Protein AF-A0A0F9RC75-F1 (afdb_monomer_lite)

Secondary structure (DSSP, 8-state):
--HHHHHHHHHHHHHHHHHHHHHHHHHS-HHHHHHHHH-HHHHHHHHHHHHHHHHHHHHHHHSS--SHHHHHHHHHHHHHHHHHH--HHHHHHHHHHHHHHHHHHHTTT-HHHHHHHHHHHHHHHHHHHHHHHHHHTT-THHHHHHHHHHHHHHHHHHHHHHGGGHHHHHHHSHHHHHHHHHHHHHHHHHHHHHHH-------S---GGG--HHHHHTSHHHHHHHHHHHHHHHHHHHHHHHTT-EE---HHHHHHHHHHHHHHT--SPPPPEE-----

Sequence (279 aa):
MKSSRRLFLFIVYIFSAVALFFILLILLSQTAWLQLITDWSFILTILLYLLTIEEFYQWVKNGKRSEMSDIVAILFFFFLIFFFSKDVLTSLMGAFSIYLWIGIFELRDYPILNKILIISLVTYNIIFIAGIFSTFLNNSRILDTTFAFSFWIILILGFILFGRKYLIVWRFLSPEYLMLFIYIIAWLAVVIINQVAPIFITSSPLGLDEFKIIDFFLNIYFILILVNWAIYFISGPILSKLLGIKKIENFDLLKIVNKVKKEIGIKGKVKIGFGKYPI

Foldseek 3Di:
DDLVVLVVVLVCVVVVVVVVVVVVVVPDDPVVVVVLVPDPLNVQLVVLVVVLSVQSVCCSVVVDGDPCNLVSQLSNQLSVQCVVLVDNLLSNLRSVLVSLVVVLVVCVVPLVVNLLSVLSNVLSVQLNVQSVVCSVVVHCPSNVVSVVCSVVSSVVSLCVSQNPCSVVVVLVVDLVVVLVVLLVVVVVVVVVCCVVDVQQPDPDDDDPPDDDPVNCCSHPVNVSVVSNVVCVVVSVVVNCVSQVFDADPDPVVVVVVVVVCVVVVPPDDDGDGDRPPPD

Radius of gyration: 25.43 Å; chains: 1; bounding box: 56×61×56 Å

Structure (mmCIF, N/CA/C/O backbone):
data_AF-A0A0F9RC75-F1
#
_entry.id   AF-A0A0F9RC75-F1
#
loop_
_atom_site.group_PDB
_atom_site.id
_atom_site.type_symbol
_atom_site.l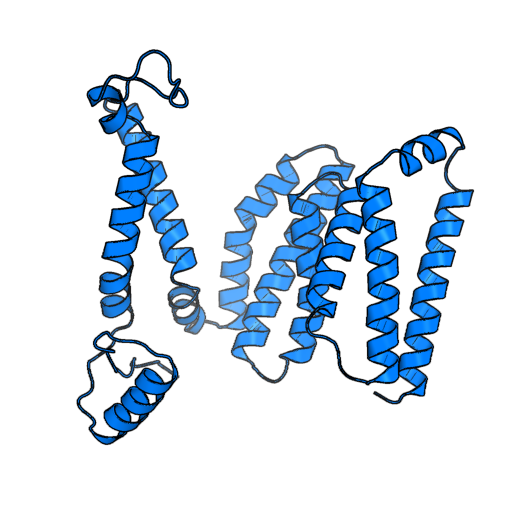abel_atom_id
_atom_site.label_alt_id
_atom_site.label_comp_id
_atom_site.label_asym_id
_atom_site.label_entity_id
_atom_site.label_seq_id
_atom_site.pdbx_PDB_ins_code
_atom_site.Cartn_x
_atom_site.Cartn_y
_atom_site.Cartn_z
_atom_site.occupancy
_atom_site.B_iso_or_equiv
_atom_site.auth_seq_id
_atom_site.auth_comp_id
_atom_site.auth_asym_id
_atom_site.auth_atom_id
_atom_site.pdbx_PDB_model_num
ATOM 1 N N . MET A 1 1 ? 1.046 -15.350 21.289 1.00 61.84 1 MET A N 1
ATOM 2 C CA . MET A 1 1 ? 1.689 -16.540 20.676 1.00 61.84 1 MET A CA 1
ATOM 3 C C . MET A 1 1 ? 2.864 -16.997 21.544 1.00 61.84 1 MET A C 1
ATOM 5 O O . MET A 1 1 ? 3.524 -16.132 22.105 1.00 61.84 1 MET A O 1
ATOM 9 N N . LYS A 1 2 ? 3.114 -18.310 21.708 1.00 73.12 2 LYS A N 1
ATOM 10 C CA . LYS A 1 2 ? 4.243 -18.815 22.526 1.00 73.12 2 LYS A CA 1
ATOM 11 C C . LYS A 1 2 ? 5.591 -18.349 21.949 1.00 73.12 2 LYS A C 1
ATOM 13 O O . LYS A 1 2 ? 5.742 -18.327 20.729 1.00 73.12 2 LYS A O 1
ATOM 18 N N . SER A 1 3 ? 6.557 -18.026 22.816 1.00 73.69 3 SER A N 1
ATOM 19 C CA . SER A 1 3 ? 7.882 -17.501 22.429 1.00 73.69 3 SER A CA 1
ATOM 20 C C . SER A 1 3 ? 8.608 -18.396 21.410 1.00 73.69 3 SER A C 1
ATOM 22 O O . SER A 1 3 ? 9.105 -17.905 20.400 1.00 73.69 3 SER A O 1
ATOM 24 N N . SER A 1 4 ? 8.539 -19.720 21.588 1.00 75.69 4 SER A N 1
ATOM 25 C CA . SER A 1 4 ? 9.137 -20.699 20.667 1.00 75.69 4 SER A CA 1
ATOM 26 C C . SER A 1 4 ? 8.581 -20.627 19.241 1.00 75.69 4 SER A C 1
ATOM 28 O O . SER A 1 4 ? 9.333 -20.761 18.281 1.00 75.69 4 SER A O 1
ATOM 30 N N . ARG A 1 5 ? 7.279 -20.353 19.077 1.00 81.00 5 ARG A N 1
ATOM 31 C CA . ARG A 1 5 ? 6.661 -20.191 17.751 1.00 81.00 5 ARG A CA 1
ATOM 32 C C . ARG A 1 5 ? 7.097 -18.893 17.071 1.00 81.00 5 ARG A C 1
ATOM 34 O O . ARG A 1 5 ? 7.273 -18.892 15.862 1.00 81.00 5 ARG A O 1
ATOM 41 N N . ARG A 1 6 ? 7.295 -17.805 17.828 1.00 80.12 6 ARG A N 1
ATOM 42 C CA . ARG A 1 6 ? 7.808 -16.535 17.274 1.00 80.12 6 ARG A CA 1
ATOM 43 C C . ARG A 1 6 ? 9.231 -16.700 16.756 1.00 80.12 6 ARG A C 1
ATOM 45 O O . ARG A 1 6 ? 9.527 -16.275 15.648 1.00 80.12 6 ARG A O 1
ATOM 52 N N . LEU A 1 7 ? 10.075 -17.365 17.542 1.00 79.88 7 LEU A N 1
ATOM 53 C CA . LEU A 1 7 ? 11.467 -17.622 17.186 1.00 79.88 7 LEU A CA 1
ATOM 54 C C . LEU A 1 7 ? 11.578 -18.557 15.972 1.00 79.88 7 LEU A C 1
ATOM 56 O O . LEU A 1 7 ? 12.373 -18.294 15.078 1.00 79.88 7 LEU A O 1
ATOM 60 N N . PHE A 1 8 ? 10.722 -19.581 15.881 1.00 85.38 8 PHE A N 1
ATOM 61 C CA . PHE A 1 8 ? 10.628 -20.423 14.685 1.00 85.38 8 PHE A CA 1
ATOM 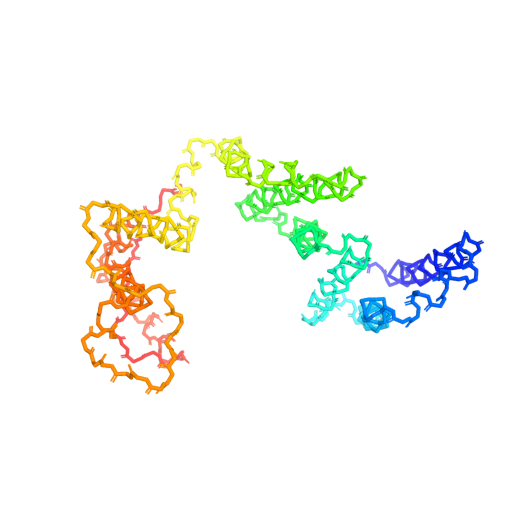62 C C . PHE A 1 8 ? 10.258 -19.618 13.430 1.00 85.38 8 PHE A C 1
ATOM 64 O O . PHE A 1 8 ? 10.942 -19.735 12.420 1.00 85.38 8 PHE A O 1
ATOM 71 N N . LEU A 1 9 ? 9.225 -18.766 13.491 1.00 83.75 9 LEU A N 1
ATOM 72 C CA . LEU A 1 9 ? 8.839 -17.930 12.346 1.00 83.75 9 LEU A CA 1
ATOM 73 C C . LEU A 1 9 ? 9.949 -16.964 11.922 1.00 83.75 9 LEU A C 1
ATOM 75 O O . LEU A 1 9 ? 10.142 -16.757 10.731 1.00 83.75 9 LEU A O 1
ATOM 79 N N . PHE A 1 10 ? 10.690 -16.404 12.878 1.00 84.19 10 PHE A N 1
ATOM 80 C CA . PHE A 1 10 ? 11.827 -15.531 12.591 1.00 84.19 10 PHE A CA 1
ATOM 81 C C . PHE A 1 10 ? 12.958 -16.265 11.863 1.00 84.19 10 PHE A C 1
ATOM 83 O O . PHE A 1 10 ? 13.462 -15.776 10.855 1.00 84.19 10 PHE A O 1
ATOM 90 N N . ILE A 1 11 ? 13.309 -17.466 12.331 1.00 84.81 11 ILE A N 1
ATOM 91 C CA . ILE A 1 11 ? 14.293 -18.327 11.666 1.00 84.81 11 ILE A CA 1
ATOM 92 C C . ILE A 1 11 ? 13.821 -18.653 10.245 1.00 84.81 11 ILE A C 1
ATOM 94 O O . ILE A 1 11 ? 14.563 -18.438 9.292 1.00 84.81 11 ILE A O 1
ATOM 98 N N . VAL A 1 12 ? 12.574 -19.105 10.084 1.00 89.50 12 VAL A N 1
ATOM 99 C CA . VAL A 1 12 ? 12.008 -19.422 8.764 1.00 89.50 12 VAL A CA 1
ATOM 100 C C . VAL A 1 12 ? 12.036 -18.204 7.840 1.00 89.50 12 VAL A C 1
ATOM 102 O O . VAL A 1 12 ? 12.430 -18.347 6.687 1.00 89.50 12 VAL A O 1
ATOM 105 N N . TYR A 1 13 ? 11.690 -17.011 8.330 1.00 86.62 13 TYR A N 1
ATOM 106 C CA . TYR A 1 13 ? 11.735 -15.776 7.545 1.00 86.62 13 TYR A CA 1
ATOM 107 C C . TYR A 1 13 ? 13.143 -15.501 6.999 1.00 86.62 13 TYR A C 1
ATOM 109 O O . TYR A 1 13 ? 13.308 -15.409 5.784 1.00 86.62 13 TYR A O 1
ATOM 117 N N . ILE A 1 14 ? 14.163 -15.489 7.864 1.00 86.75 14 ILE A N 1
ATOM 118 C CA . ILE A 1 14 ? 15.554 -15.238 7.453 1.00 86.75 14 ILE A CA 1
ATOM 119 C C . ILE A 1 14 ? 16.028 -16.293 6.452 1.00 86.75 14 ILE A C 1
ATOM 121 O O . ILE A 1 14 ? 16.531 -15.948 5.383 1.00 86.75 14 ILE A O 1
ATOM 125 N N . PHE A 1 15 ? 15.856 -17.578 6.773 1.00 86.25 15 PHE A N 1
ATOM 126 C CA . PHE A 1 15 ? 16.332 -18.655 5.907 1.00 86.25 15 PHE A CA 1
ATOM 127 C C . PHE A 1 15 ? 15.593 -18.685 4.567 1.00 86.25 15 PHE A C 1
ATOM 129 O O . PHE A 1 15 ? 16.227 -18.918 3.542 1.00 86.25 15 PHE A O 1
ATOM 136 N N . SER A 1 16 ? 14.287 -18.409 4.545 1.00 84.19 16 SER A N 1
ATOM 137 C CA . SER A 1 16 ? 13.506 -18.371 3.303 1.00 84.19 16 SER A CA 1
ATOM 138 C C . SER A 1 16 ? 13.930 -17.227 2.382 1.00 84.19 16 SER A C 1
ATOM 140 O O . SER A 1 16 ? 14.109 -17.446 1.187 1.00 84.19 16 SER A O 1
ATOM 142 N N . ALA A 1 17 ? 14.167 -16.032 2.925 1.00 83.62 17 ALA A N 1
ATOM 143 C CA . ALA A 1 17 ? 14.605 -14.882 2.145 1.00 83.62 17 ALA A CA 1
ATOM 144 C C . ALA A 1 17 ? 16.033 -15.065 1.609 1.00 83.62 17 ALA A C 1
ATOM 146 O O . ALA A 1 17 ? 16.290 -14.800 0.436 1.00 83.62 17 ALA A O 1
ATOM 147 N N . VAL A 1 18 ? 16.945 -15.599 2.430 1.00 83.69 18 VAL A N 1
ATOM 148 C CA . VAL A 1 18 ? 18.310 -15.934 1.997 1.00 83.69 18 VAL A CA 1
ATOM 149 C C . VAL A 1 18 ? 18.288 -17.029 0.927 1.00 83.69 18 VAL A C 1
ATOM 151 O O . VAL A 1 18 ? 18.963 -16.899 -0.091 1.00 83.69 18 VAL A O 1
ATOM 154 N N . ALA A 1 19 ? 17.477 -18.077 1.098 1.00 84.69 19 ALA A N 1
ATOM 155 C CA . ALA A 1 19 ? 17.331 -19.136 0.101 1.00 84.69 19 ALA A CA 1
ATOM 156 C C . ALA A 1 19 ? 16.779 -18.603 -1.231 1.00 84.69 19 ALA A C 1
ATOM 158 O O . ALA A 1 19 ? 17.323 -18.926 -2.283 1.00 84.69 19 ALA A O 1
ATOM 159 N N . LEU A 1 20 ? 15.751 -17.748 -1.201 1.00 82.62 20 LEU A N 1
ATOM 160 C CA . LEU A 1 20 ? 15.206 -17.103 -2.402 1.00 82.62 20 LEU A CA 1
ATOM 161 C C . LEU A 1 20 ? 16.248 -16.229 -3.110 1.00 82.62 20 LEU A C 1
ATOM 163 O O . LEU A 1 20 ? 16.338 -16.259 -4.337 1.00 82.62 20 LEU A O 1
ATOM 167 N N . PHE A 1 21 ? 17.070 -15.503 -2.350 1.00 82.06 21 PHE A N 1
ATOM 168 C CA . PHE A 1 21 ? 18.171 -14.718 -2.902 1.00 82.06 21 PHE A CA 1
ATOM 169 C C . PHE A 1 21 ? 19.231 -15.602 -3.577 1.00 82.06 21 PHE A C 1
ATOM 171 O O . PHE A 1 21 ? 19.674 -15.297 -4.682 1.00 82.06 21 PHE A O 1
ATOM 178 N N . PHE A 1 22 ? 19.593 -16.734 -2.964 1.00 80.38 22 PHE A N 1
ATOM 179 C CA . PHE A 1 22 ? 20.513 -17.705 -3.567 1.00 80.38 22 PHE A CA 1
ATOM 180 C C . PHE A 1 22 ? 19.941 -18.379 -4.818 1.00 80.38 22 PHE A C 1
ATOM 182 O O . PHE A 1 22 ? 20.672 -18.618 -5.776 1.00 80.38 22 PHE A O 1
ATOM 189 N N . ILE A 1 23 ? 18.638 -18.653 -4.848 1.00 83.88 23 ILE A N 1
ATOM 190 C CA . ILE A 1 23 ? 17.969 -19.175 -6.045 1.00 83.88 23 ILE A CA 1
ATOM 191 C C . ILE A 1 23 ? 18.054 -18.150 -7.183 1.00 83.88 23 ILE A C 1
ATOM 193 O O . ILE A 1 23 ? 18.419 -18.514 -8.299 1.00 83.88 23 ILE A O 1
ATOM 197 N N . LEU A 1 24 ? 17.798 -16.868 -6.897 1.00 78.19 24 LEU A N 1
ATOM 198 C CA . LEU A 1 24 ? 18.003 -15.773 -7.852 1.00 78.19 24 LEU A CA 1
ATOM 199 C C . LEU A 1 24 ? 19.461 -15.714 -8.342 1.00 78.19 24 LEU A C 1
ATOM 201 O O . LEU A 1 24 ? 19.672 -15.634 -9.551 1.00 78.19 24 LEU A O 1
ATOM 205 N N . LEU A 1 25 ? 20.444 -15.837 -7.434 1.00 75.81 25 LEU A N 1
ATOM 206 C CA . LEU A 1 25 ? 21.886 -15.957 -7.736 1.00 75.81 25 LEU A CA 1
ATOM 207 C C . LEU A 1 25 ? 22.217 -17.008 -8.781 1.00 75.81 25 LEU A C 1
ATOM 209 O O . LEU A 1 25 ? 22.986 -16.735 -9.700 1.00 75.81 25 LEU A O 1
ATOM 213 N N . ILE A 1 26 ? 21.614 -18.183 -8.660 1.00 80.38 26 ILE A N 1
ATOM 214 C CA . ILE A 1 26 ? 21.913 -19.314 -9.535 1.00 80.38 26 ILE A CA 1
ATOM 215 C C . ILE A 1 26 ? 21.206 -19.183 -10.894 1.00 80.38 26 ILE A C 1
ATOM 217 O O . ILE A 1 26 ? 21.759 -19.600 -11.909 1.00 80.38 26 ILE A O 1
ATOM 221 N N . LEU A 1 27 ? 19.996 -18.615 -10.932 1.00 81.06 27 LEU A N 1
ATOM 222 C CA . LEU A 1 27 ? 19.182 -18.534 -12.153 1.00 81.06 27 LEU A CA 1
ATOM 223 C C . LEU A 1 27 ? 19.592 -17.410 -13.117 1.00 81.06 27 LEU A C 1
ATOM 225 O O . LEU A 1 27 ? 19.290 -17.495 -14.307 1.00 81.06 27 LEU A O 1
ATOM 229 N N . LEU A 1 28 ? 20.234 -16.351 -12.624 1.00 81.25 28 LEU A N 1
ATOM 230 C CA . LEU A 1 28 ? 20.542 -15.154 -13.410 1.00 81.25 28 LEU A CA 1
ATOM 231 C C . LEU A 1 28 ? 21.957 -15.184 -14.007 1.00 81.25 28 LEU A C 1
ATOM 233 O O . LEU A 1 28 ? 22.920 -15.584 -13.355 1.00 81.25 28 LEU A O 1
ATOM 237 N N . SER A 1 29 ? 22.101 -14.692 -15.242 1.00 79.44 29 SER A N 1
ATOM 238 C CA . SER A 1 29 ? 23.402 -14.542 -15.907 1.00 79.44 29 SER A CA 1
ATOM 239 C C . SER A 1 29 ? 24.273 -13.467 -15.240 1.00 79.44 29 SER A C 1
ATOM 241 O O . SER A 1 29 ? 23.767 -12.507 -14.660 1.00 79.44 29 SER A O 1
ATOM 243 N N . GLN A 1 30 ? 25.602 -13.564 -15.380 1.00 75.31 30 GLN A N 1
ATOM 244 C CA . GLN A 1 30 ? 26.557 -12.581 -14.824 1.00 75.31 30 GLN A CA 1
ATOM 245 C C . GLN A 1 30 ? 26.293 -11.132 -15.276 1.00 75.31 30 GLN A C 1
ATOM 247 O O . GLN A 1 30 ? 26.538 -10.190 -14.527 1.00 75.31 30 GLN A O 1
ATOM 252 N N . THR A 1 31 ? 25.763 -10.934 -16.482 1.00 75.62 31 THR A N 1
ATOM 253 C CA . THR A 1 31 ? 25.391 -9.604 -16.985 1.00 75.62 31 THR A CA 1
ATOM 254 C C . THR A 1 31 ? 24.156 -9.038 -16.285 1.00 75.62 31 THR A C 1
ATOM 256 O O . THR A 1 31 ? 24.108 -7.839 -16.016 1.00 75.62 31 THR A O 1
ATOM 259 N N . ALA A 1 32 ? 23.193 -9.888 -15.920 1.00 78.56 32 ALA A N 1
ATOM 260 C CA . ALA A 1 32 ? 22.031 -9.486 -15.135 1.00 78.56 32 ALA A CA 1
ATOM 261 C C . ALA A 1 32 ? 22.417 -9.123 -13.688 1.00 78.56 32 ALA A C 1
ATOM 263 O O . ALA A 1 32 ? 21.844 -8.199 -13.120 1.00 78.56 32 ALA A O 1
ATOM 264 N N . TRP A 1 33 ? 23.444 -9.766 -13.115 1.00 76.50 33 TRP A N 1
ATOM 265 C CA . TRP A 1 33 ? 23.976 -9.428 -11.782 1.00 76.50 33 TRP A CA 1
ATOM 266 C C . TRP A 1 33 ? 24.454 -7.984 -11.671 1.00 76.50 33 TRP A C 1
ATOM 268 O O . TRP A 1 33 ? 24.110 -7.281 -10.720 1.00 76.50 33 TRP A O 1
ATOM 278 N N . LEU A 1 34 ? 25.225 -7.536 -12.660 1.00 78.06 34 LEU A N 1
ATOM 279 C CA . LEU A 1 34 ? 25.719 -6.162 -12.708 1.00 78.06 34 LEU A CA 1
ATOM 280 C C . LEU A 1 34 ? 24.562 -5.162 -12.790 1.00 78.06 34 LEU A C 1
ATOM 282 O O . LEU A 1 34 ? 24.574 -4.165 -12.074 1.00 78.06 34 LEU A O 1
ATOM 286 N N . GLN A 1 35 ? 23.537 -5.468 -13.590 1.00 81.19 35 GLN A N 1
ATOM 287 C CA . GLN A 1 35 ? 22.344 -4.628 -13.708 1.00 81.19 35 GLN A CA 1
ATOM 288 C C . GLN A 1 35 ? 21.563 -4.539 -12.390 1.00 81.19 35 GLN A C 1
ATOM 290 O O . GLN A 1 35 ? 21.134 -3.447 -12.017 1.00 81.19 35 GLN A O 1
ATOM 295 N N . LEU A 1 36 ? 21.438 -5.647 -11.650 1.00 81.62 36 LEU A N 1
ATOM 296 C CA . LEU A 1 36 ? 20.766 -5.672 -10.347 1.00 81.62 36 LEU A CA 1
ATOM 297 C C . LEU A 1 36 ? 21.463 -4.802 -9.305 1.00 81.62 36 LEU A C 1
ATOM 299 O O . LEU A 1 36 ? 20.810 -4.021 -8.621 1.00 81.62 36 LEU A O 1
ATOM 303 N N . ILE A 1 37 ? 22.788 -4.906 -9.193 1.00 81.31 37 ILE A N 1
ATOM 304 C CA . ILE A 1 37 ? 23.554 -4.135 -8.204 1.00 81.31 37 ILE A CA 1
ATOM 305 C C . ILE A 1 37 ? 23.509 -2.632 -8.514 1.00 81.31 37 ILE A C 1
ATOM 307 O O . ILE A 1 37 ? 23.538 -1.821 -7.594 1.00 81.31 37 ILE A O 1
ATOM 311 N N . THR A 1 38 ? 23.400 -2.246 -9.788 1.00 82.62 38 THR A N 1
ATOM 312 C CA . THR A 1 38 ? 23.247 -0.835 -10.180 1.00 82.62 38 THR A CA 1
ATOM 313 C C . THR A 1 38 ? 21.824 -0.294 -10.020 1.00 82.62 38 THR A C 1
ATOM 315 O O . THR A 1 38 ? 21.614 0.915 -10.111 1.00 82.62 38 THR A O 1
ATOM 318 N N . ASP A 1 39 ? 20.835 -1.158 -9.788 1.00 85.44 39 ASP A N 1
ATOM 319 C CA . ASP A 1 39 ? 19.441 -0.756 -9.655 1.00 85.44 39 ASP A CA 1
ATOM 320 C C . ASP A 1 39 ? 19.157 -0.198 -8.254 1.00 85.44 39 ASP A C 1
ATOM 322 O O . ASP A 1 39 ? 19.156 -0.906 -7.246 1.00 85.44 39 ASP A O 1
ATOM 326 N N . TRP A 1 40 ? 18.858 1.097 -8.184 1.00 87.00 40 TRP A N 1
ATOM 327 C CA . TRP A 1 40 ? 18.559 1.788 -6.930 1.00 87.00 40 TRP A CA 1
ATOM 328 C C . TRP A 1 40 ? 17.372 1.172 -6.166 1.00 87.00 40 TRP A C 1
ATOM 330 O O . TRP A 1 40 ? 17.378 1.149 -4.933 1.00 87.00 40 TRP A O 1
ATOM 340 N N . SER A 1 41 ? 16.371 0.633 -6.874 1.00 88.81 41 SER A N 1
ATOM 341 C CA . SER A 1 41 ? 15.200 0.003 -6.248 1.00 88.81 41 SER A CA 1
ATOM 342 C C . SER A 1 41 ? 15.556 -1.320 -5.566 1.00 88.81 41 SER A C 1
ATOM 344 O O . SER A 1 41 ? 15.014 -1.647 -4.508 1.00 88.81 41 SER A O 1
ATOM 346 N N . PHE A 1 42 ? 16.530 -2.045 -6.118 1.00 87.38 42 PHE A N 1
ATOM 347 C CA . PHE A 1 42 ? 17.070 -3.262 -5.525 1.00 87.38 42 PHE A CA 1
ATOM 348 C C . PHE A 1 42 ? 17.872 -2.958 -4.255 1.00 87.38 42 PHE A C 1
ATOM 350 O O . PHE A 1 42 ? 17.636 -3.572 -3.214 1.00 87.38 42 PHE A O 1
ATOM 357 N N . ILE A 1 43 ? 18.751 -1.948 -4.304 1.00 87.69 43 ILE A N 1
ATOM 358 C CA . ILE A 1 43 ? 19.541 -1.505 -3.143 1.00 87.69 43 ILE A CA 1
ATOM 359 C C . ILE A 1 43 ? 18.622 -1.092 -1.984 1.00 87.69 43 ILE A C 1
ATOM 361 O O . ILE A 1 43 ? 18.824 -1.522 -0.846 1.00 87.69 43 ILE A O 1
ATOM 365 N N . LEU A 1 44 ? 17.579 -0.301 -2.263 1.00 89.50 44 LEU A N 1
ATOM 366 C CA . LEU A 1 44 ? 16.600 0.101 -1.246 1.00 89.50 44 LEU A CA 1
ATOM 367 C C . LEU A 1 44 ? 15.833 -1.088 -0.666 1.00 89.50 44 LEU A C 1
ATOM 369 O O . LEU A 1 44 ? 15.595 -1.125 0.540 1.00 89.50 44 LEU A O 1
ATOM 373 N N . THR A 1 45 ? 15.485 -2.076 -1.493 1.00 90.19 45 THR A N 1
ATOM 374 C CA . THR A 1 45 ? 14.818 -3.299 -1.024 1.00 90.19 45 THR A CA 1
ATOM 375 C C . THR A 1 45 ? 15.701 -4.066 -0.037 1.00 90.19 45 THR A C 1
ATOM 377 O O . THR A 1 45 ? 15.205 -4.517 0.993 1.00 90.19 45 THR A O 1
ATOM 380 N N . ILE A 1 46 ? 17.011 -4.162 -0.294 1.00 88.44 46 ILE A N 1
ATOM 381 C CA . ILE A 1 46 ? 17.969 -4.802 0.624 1.00 88.44 46 ILE A CA 1
ATOM 382 C C . ILE A 1 46 ? 18.077 -4.026 1.941 1.00 88.44 46 ILE A C 1
ATOM 384 O O . ILE A 1 46 ? 18.037 -4.628 3.015 1.00 88.44 46 ILE A O 1
ATOM 388 N N . LEU A 1 47 ? 18.182 -2.696 1.880 1.00 90.88 47 LEU A N 1
ATOM 389 C CA . LEU A 1 47 ? 18.250 -1.857 3.078 1.00 90.88 47 LEU A CA 1
ATOM 390 C C . LEU A 1 47 ? 16.994 -2.031 3.943 1.00 90.88 47 LEU A C 1
ATOM 392 O O . LEU A 1 47 ? 17.092 -2.268 5.147 1.00 90.88 47 LEU A O 1
ATOM 396 N N . LEU A 1 48 ? 15.811 -1.973 3.329 1.00 91.62 48 LEU A N 1
ATOM 397 C CA . LEU A 1 48 ? 14.540 -2.166 4.026 1.00 91.62 48 LEU A CA 1
ATOM 398 C C . LEU A 1 48 ? 14.390 -3.589 4.560 1.00 91.62 48 LEU A C 1
ATOM 400 O O . LEU A 1 48 ? 13.875 -3.769 5.659 1.00 91.62 48 LEU A O 1
ATOM 404 N N . TYR A 1 49 ? 14.892 -4.594 3.843 1.00 89.88 49 TYR A N 1
ATOM 405 C CA . TYR A 1 49 ? 14.926 -5.966 4.336 1.00 89.88 49 TYR A CA 1
ATOM 406 C C . TYR A 1 49 ? 15.724 -6.077 5.647 1.00 89.88 49 TYR A C 1
ATOM 408 O O . TYR A 1 49 ? 15.236 -6.686 6.599 1.00 89.88 49 TYR A O 1
ATOM 416 N N . LEU A 1 50 ? 16.888 -5.428 5.763 1.00 89.62 50 LEU A N 1
ATOM 417 C CA . LEU A 1 50 ? 17.649 -5.402 7.022 1.00 89.62 50 LEU A CA 1
ATOM 418 C C . LEU A 1 50 ? 16.851 -4.764 8.169 1.00 89.62 50 LEU A C 1
ATOM 420 O O . LEU A 1 50 ? 16.824 -5.312 9.272 1.00 89.62 50 LEU A O 1
ATOM 424 N N . LEU A 1 51 ? 16.134 -3.670 7.899 1.00 90.50 51 LEU A N 1
ATOM 425 C CA . LEU A 1 51 ? 15.247 -3.045 8.886 1.00 90.50 51 LEU A CA 1
ATOM 426 C C . LEU A 1 51 ? 14.093 -3.976 9.289 1.00 90.50 51 LEU A C 1
ATOM 428 O O . LEU A 1 51 ? 13.747 -4.050 10.468 1.00 90.50 51 LEU A O 1
ATOM 432 N N . THR A 1 52 ? 13.531 -4.754 8.353 1.00 89.25 52 THR A N 1
ATOM 433 C CA . THR A 1 52 ? 12.504 -5.747 8.710 1.00 89.25 52 THR A CA 1
ATOM 434 C C . THR A 1 52 ? 13.044 -6.818 9.651 1.00 89.25 52 THR A C 1
ATOM 436 O O . THR A 1 52 ? 12.312 -7.235 10.543 1.00 89.25 52 THR A O 1
ATOM 439 N N . ILE A 1 53 ? 14.308 -7.242 9.507 1.00 88.38 53 ILE A N 1
ATOM 440 C CA . ILE A 1 53 ? 14.933 -8.217 10.416 1.00 88.38 53 ILE A CA 1
ATOM 441 C C . ILE A 1 53 ? 15.008 -7.651 11.835 1.00 88.38 53 ILE A C 1
ATOM 443 O O . ILE A 1 53 ? 14.673 -8.360 12.786 1.00 88.38 53 ILE A O 1
ATOM 447 N N . GLU A 1 54 ? 15.421 -6.391 11.986 1.00 89.06 54 GLU A N 1
ATOM 448 C CA . GLU A 1 54 ? 15.490 -5.731 13.291 1.00 89.06 54 GLU A CA 1
ATOM 449 C C . GLU A 1 54 ? 14.110 -5.660 13.957 1.00 89.06 54 GLU A C 1
ATOM 451 O O . GLU A 1 54 ? 13.948 -6.078 15.107 1.00 89.06 54 GLU A O 1
ATOM 456 N N . GLU A 1 55 ? 13.093 -5.218 13.217 1.00 87.56 55 GLU A N 1
ATOM 457 C CA . GLU A 1 55 ? 11.718 -5.133 13.716 1.00 87.56 55 GLU A CA 1
ATOM 458 C C . GLU A 1 55 ? 11.155 -6.511 14.095 1.00 87.56 55 GLU A C 1
ATOM 4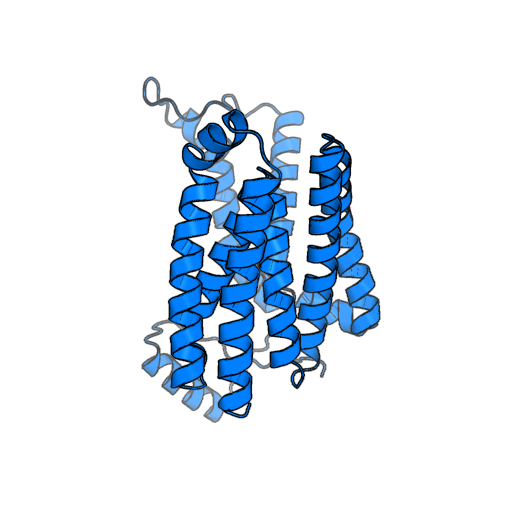60 O O . GLU A 1 55 ? 10.527 -6.683 15.147 1.00 87.56 55 GLU A O 1
ATOM 465 N N . PHE A 1 56 ? 11.438 -7.539 13.291 1.00 84.19 56 PHE A N 1
ATOM 466 C CA . PHE A 1 56 ? 11.030 -8.909 13.596 1.00 84.19 56 PHE A CA 1
ATOM 467 C C . PHE A 1 56 ? 11.746 -9.449 14.840 1.00 84.19 56 PHE A C 1
ATOM 469 O O . PHE A 1 56 ? 11.130 -10.127 15.665 1.00 84.19 56 PHE A O 1
ATOM 476 N N . TYR A 1 57 ? 13.027 -9.117 15.019 1.00 86.06 57 TYR A N 1
ATOM 477 C CA . TYR A 1 57 ? 13.788 -9.469 16.214 1.00 86.06 57 TYR A CA 1
ATOM 478 C C . TYR A 1 57 ? 13.208 -8.798 17.469 1.00 86.06 57 TYR A C 1
ATOM 480 O O . TYR A 1 57 ? 12.990 -9.469 18.487 1.00 86.06 57 TYR A O 1
ATOM 488 N N . GLN A 1 58 ? 12.870 -7.506 17.396 1.00 85.56 58 GLN A N 1
ATOM 489 C CA . GLN A 1 58 ? 12.193 -6.809 18.492 1.00 85.56 58 GLN A CA 1
ATOM 490 C C . GLN A 1 58 ? 10.842 -7.452 18.827 1.00 85.56 58 GLN A C 1
ATOM 492 O O . GLN A 1 58 ? 10.533 -7.662 20.006 1.00 85.56 58 GLN A O 1
ATOM 497 N N . TRP A 1 59 ? 10.065 -7.848 17.817 1.00 83.94 59 TRP A N 1
ATOM 498 C CA . TRP A 1 59 ? 8.797 -8.547 18.017 1.00 83.94 59 TRP A CA 1
ATOM 499 C C . TRP A 1 59 ? 8.970 -9.919 18.688 1.00 83.94 59 TRP A C 1
ATOM 501 O O . TRP A 1 59 ? 8.187 -10.283 19.573 1.00 83.94 59 TRP A O 1
ATOM 511 N N . VAL A 1 60 ? 10.014 -10.678 18.337 1.00 83.38 60 VAL A N 1
ATOM 512 C CA . VAL A 1 60 ? 10.328 -11.962 18.990 1.00 83.38 60 VAL A CA 1
ATOM 513 C C . VAL A 1 60 ? 10.642 -11.757 20.474 1.00 83.38 60 VAL A C 1
ATOM 515 O O . VAL A 1 60 ? 10.109 -12.498 21.313 1.00 83.38 60 VAL A O 1
ATOM 518 N N . LYS A 1 61 ? 11.461 -10.742 20.791 1.00 81.69 61 LYS A N 1
ATOM 519 C CA . LYS A 1 61 ? 11.931 -10.427 22.149 1.00 81.69 61 LYS A CA 1
ATOM 520 C C . LYS A 1 61 ? 10.820 -9.863 23.038 1.00 81.69 61 LYS A C 1
ATOM 522 O O . LYS A 1 61 ? 10.561 -10.400 24.113 1.00 81.69 61 LYS A O 1
ATOM 527 N N . ASN A 1 62 ? 10.134 -8.819 22.578 1.00 82.56 62 ASN A N 1
ATOM 528 C CA . ASN A 1 62 ? 9.174 -8.053 23.381 1.00 82.56 62 ASN A CA 1
ATOM 529 C C . ASN A 1 62 ? 7.741 -8.587 23.260 1.00 82.56 62 ASN A C 1
ATOM 531 O O . ASN A 1 62 ? 6.885 -8.316 24.101 1.00 82.56 62 ASN A O 1
ATOM 535 N N . GLY A 1 63 ? 7.454 -9.352 22.205 1.00 74.19 63 GLY A N 1
ATOM 536 C CA . GLY A 1 63 ? 6.141 -9.932 21.958 1.00 74.19 63 GLY A CA 1
ATOM 537 C C . GLY A 1 63 ? 5.055 -8.963 21.516 1.00 74.19 63 GLY A C 1
ATOM 538 O O . GLY A 1 63 ? 3.919 -9.400 21.335 1.00 74.19 63 GLY A O 1
ATOM 539 N N . LYS A 1 64 ? 5.402 -7.688 21.347 1.00 76.69 64 LYS A N 1
ATOM 540 C CA . LYS A 1 64 ? 4.557 -6.618 20.824 1.00 76.69 64 LYS A CA 1
ATOM 541 C C . LYS A 1 64 ? 5.207 -6.063 19.563 1.00 76.69 64 LYS A C 1
ATOM 543 O O . LYS A 1 64 ? 6.433 -6.060 19.464 1.00 76.69 64 LYS A O 1
ATOM 548 N N . ARG A 1 65 ? 4.382 -5.650 18.603 1.00 73.00 65 ARG A N 1
ATOM 549 C CA . ARG A 1 65 ? 4.841 -4.963 17.395 1.00 73.00 65 ARG A CA 1
ATOM 550 C C . ARG A 1 65 ? 5.206 -3.520 17.761 1.00 73.00 65 ARG A C 1
ATOM 552 O O . ARG A 1 65 ? 4.537 -2.936 18.612 1.00 73.00 65 ARG A O 1
ATOM 559 N N . SER A 1 66 ? 6.274 -2.983 17.176 1.00 78.69 66 SER A N 1
ATOM 560 C CA . SER A 1 66 ? 6.587 -1.557 17.300 1.00 78.69 66 SER A CA 1
ATOM 561 C C . SER A 1 66 ? 5.633 -0.736 16.423 1.00 78.69 66 SER A C 1
ATOM 563 O O . SER A 1 66 ? 5.060 -1.256 15.464 1.00 78.69 66 SER A O 1
ATOM 565 N N . GLU A 1 67 ? 5.471 0.552 16.715 1.00 76.31 67 GLU A N 1
ATOM 566 C CA . GLU A 1 67 ? 4.694 1.452 15.849 1.00 76.31 67 GLU A CA 1
ATOM 567 C C . GLU A 1 67 ? 5.359 1.633 14.470 1.00 76.31 67 GLU A C 1
ATOM 569 O O . GLU A 1 67 ? 4.674 1.799 13.464 1.00 76.31 67 GLU A O 1
ATOM 574 N N . MET A 1 68 ? 6.691 1.524 14.399 1.00 82.50 68 MET A N 1
ATOM 575 C CA . MET A 1 68 ? 7.458 1.674 13.155 1.00 82.50 68 MET A CA 1
ATOM 576 C C . MET A 1 68 ? 7.439 0.428 12.270 1.00 82.50 68 MET A C 1
ATOM 578 O O . MET A 1 68 ? 7.595 0.540 11.055 1.00 82.50 68 MET A O 1
ATOM 582 N N . SER A 1 69 ? 7.184 -0.746 12.847 1.00 83.81 69 SER A N 1
ATOM 583 C CA . SER A 1 69 ? 7.147 -2.020 12.128 1.00 83.81 69 SER A CA 1
ATOM 584 C C . SER A 1 69 ? 6.161 -2.012 10.956 1.00 83.81 69 SER A C 1
ATOM 586 O O . SER A 1 69 ? 6.446 -2.623 9.928 1.00 83.81 69 SER A O 1
ATOM 588 N N . ASP A 1 70 ? 5.049 -1.279 11.064 1.00 81.50 70 ASP A N 1
ATOM 589 C CA . ASP A 1 70 ? 4.081 -1.135 9.971 1.00 81.50 70 ASP A CA 1
ATOM 590 C C . ASP A 1 70 ? 4.623 -0.354 8.793 1.00 81.50 70 ASP A C 1
ATOM 592 O O . ASP A 1 70 ? 4.493 -0.777 7.646 1.00 81.50 70 ASP A O 1
ATOM 596 N N . ILE A 1 71 ? 5.250 0.780 9.083 1.00 85.75 71 ILE A N 1
ATOM 597 C CA . ILE A 1 71 ? 5.823 1.652 8.067 1.00 85.75 71 ILE A CA 1
ATOM 598 C C . ILE A 1 71 ? 6.961 0.915 7.365 1.00 85.75 71 ILE A C 1
ATOM 600 O O . ILE A 1 71 ? 7.012 0.892 6.137 1.00 85.75 71 ILE A O 1
ATOM 604 N N . VAL A 1 72 ? 7.826 0.249 8.135 1.00 89.56 72 VAL A N 1
ATOM 605 C CA . VAL A 1 72 ? 8.937 -0.550 7.605 1.00 89.56 72 VAL A CA 1
ATOM 606 C C . VAL A 1 72 ? 8.418 -1.693 6.730 1.00 89.56 72 VAL A C 1
ATOM 608 O O . VAL A 1 72 ? 8.931 -1.885 5.630 1.00 89.56 72 VAL A O 1
ATOM 611 N N . ALA A 1 73 ? 7.373 -2.413 7.154 1.00 86.88 73 ALA A N 1
ATOM 612 C CA . ALA A 1 73 ? 6.783 -3.493 6.363 1.00 86.88 73 ALA A CA 1
ATOM 613 C C . ALA A 1 73 ? 6.138 -2.984 5.064 1.00 86.88 73 ALA A C 1
ATOM 615 O O . ALA A 1 73 ? 6.383 -3.553 4.000 1.00 86.88 73 ALA A O 1
ATOM 616 N N . ILE A 1 74 ? 5.349 -1.904 5.123 1.00 87.88 74 ILE A N 1
ATOM 617 C CA . ILE A 1 74 ? 4.710 -1.312 3.938 1.00 87.88 74 ILE A CA 1
ATOM 618 C C . ILE A 1 74 ? 5.772 -0.828 2.947 1.00 87.88 74 ILE A C 1
ATOM 620 O O . ILE A 1 74 ? 5.686 -1.149 1.762 1.00 87.88 74 ILE A O 1
ATOM 624 N N . LEU A 1 75 ? 6.793 -0.105 3.418 1.00 88.62 75 LEU A N 1
ATOM 625 C CA . LEU A 1 75 ? 7.893 0.362 2.572 1.00 88.62 75 LEU A CA 1
ATOM 626 C C . LEU A 1 75 ? 8.665 -0.808 1.962 1.00 88.62 75 LEU A C 1
ATOM 628 O O . LEU A 1 75 ? 8.958 -0.786 0.769 1.00 88.62 75 LEU A O 1
ATOM 632 N N . PHE A 1 76 ? 8.959 -1.847 2.746 1.00 92.25 76 PHE A N 1
ATOM 633 C CA . PHE A 1 76 ? 9.633 -3.040 2.246 1.00 92.25 76 PHE A CA 1
ATOM 634 C C . PHE A 1 76 ? 8.843 -3.708 1.114 1.00 92.25 76 PHE A C 1
ATOM 636 O O . PHE A 1 76 ? 9.392 -3.916 0.033 1.00 92.25 76 PHE A O 1
ATOM 643 N N . PHE A 1 77 ? 7.550 -3.989 1.317 1.00 91.00 77 PHE A N 1
ATOM 644 C CA . PHE A 1 77 ? 6.721 -4.598 0.274 1.00 91.00 77 PHE A CA 1
ATOM 645 C C . PHE A 1 77 ? 6.549 -3.686 -0.943 1.00 91.00 77 PHE A C 1
ATOM 647 O O . PHE A 1 77 ? 6.552 -4.179 -2.069 1.00 91.00 77 PHE A O 1
ATOM 654 N N . PHE A 1 78 ? 6.460 -2.370 -0.740 1.00 90.38 78 PHE A N 1
ATOM 655 C CA . PHE A 1 78 ? 6.412 -1.402 -1.831 1.00 90.38 78 PHE A CA 1
ATOM 656 C C . PHE A 1 78 ? 7.660 -1.501 -2.711 1.00 90.38 78 PHE A C 1
ATOM 658 O O . PHE A 1 78 ? 7.537 -1.713 -3.915 1.00 90.38 78 PHE A O 1
ATOM 665 N N . PHE A 1 79 ? 8.859 -1.400 -2.131 1.00 90.81 79 PHE A N 1
ATOM 666 C CA . PHE A 1 79 ? 10.099 -1.443 -2.909 1.00 90.81 79 PHE A CA 1
ATOM 667 C C . PHE A 1 79 ? 10.368 -2.821 -3.511 1.00 90.81 79 PHE A C 1
ATOM 669 O O . PHE A 1 79 ? 10.805 -2.892 -4.658 1.00 90.81 79 PHE A O 1
ATOM 676 N N . LEU A 1 80 ? 10.008 -3.901 -2.811 1.00 90.12 80 LEU A N 1
ATOM 677 C CA . LEU A 1 80 ? 10.107 -5.260 -3.338 1.00 90.12 80 LEU A CA 1
ATOM 678 C C . LEU A 1 80 ? 9.255 -5.435 -4.600 1.00 90.12 80 LEU A C 1
ATOM 680 O O . LEU A 1 80 ? 9.744 -5.927 -5.613 1.00 90.12 80 LEU A O 1
ATOM 684 N N . ILE A 1 81 ? 7.992 -5.005 -4.572 1.00 88.94 81 ILE A N 1
ATOM 685 C CA . ILE A 1 81 ? 7.098 -5.120 -5.731 1.00 88.94 81 ILE A CA 1
ATOM 686 C C . ILE A 1 81 ? 7.507 -4.135 -6.830 1.00 88.94 81 ILE A C 1
ATOM 688 O O . ILE A 1 81 ? 7.474 -4.483 -8.012 1.00 88.94 81 ILE A O 1
ATOM 692 N N . PHE A 1 82 ? 7.910 -2.918 -6.464 1.00 87.25 82 PHE A N 1
ATOM 693 C CA . PHE A 1 82 ? 8.377 -1.908 -7.410 1.00 87.25 82 PHE A CA 1
ATOM 694 C C . PHE A 1 82 ? 9.629 -2.372 -8.157 1.00 87.25 82 PHE A C 1
ATOM 696 O O . PHE A 1 82 ? 9.741 -2.157 -9.359 1.00 87.25 82 PHE A O 1
ATOM 703 N N . PHE A 1 83 ? 10.544 -3.063 -7.478 1.00 87.94 83 PHE A N 1
ATOM 704 C CA . PHE A 1 83 ? 11.739 -3.617 -8.097 1.00 87.94 83 PHE A CA 1
ATOM 705 C C . PHE A 1 83 ? 11.398 -4.572 -9.257 1.00 87.94 83 PHE A C 1
ATOM 707 O O . PHE A 1 83 ? 12.008 -4.451 -10.319 1.00 87.94 83 PHE A O 1
ATOM 714 N N . PHE A 1 84 ? 10.387 -5.437 -9.103 1.00 83.62 84 PHE A N 1
ATOM 715 C CA . PHE A 1 84 ? 9.950 -6.357 -10.163 1.00 83.62 84 PHE A CA 1
ATOM 716 C C . PHE A 1 84 ? 9.047 -5.711 -11.220 1.00 83.62 84 PHE A C 1
ATOM 718 O O . PHE A 1 84 ? 9.187 -6.001 -12.404 1.00 83.62 84 PHE A O 1
ATOM 725 N N . SER A 1 85 ? 8.097 -4.872 -10.805 1.00 82.50 85 SER A N 1
ATOM 726 C CA . SER A 1 85 ? 7.062 -4.331 -11.702 1.00 82.50 85 SER A CA 1
ATOM 727 C C . SER A 1 85 ? 7.471 -3.045 -12.419 1.00 82.50 85 SER A C 1
ATOM 729 O O . SER A 1 85 ? 6.931 -2.749 -13.482 1.00 82.50 85 SER A O 1
ATOM 731 N N . LYS A 1 86 ? 8.389 -2.269 -11.826 1.00 82.88 86 LYS A N 1
ATOM 732 C CA . LYS A 1 86 ? 8.749 -0.893 -12.217 1.00 82.88 86 LYS A CA 1
ATOM 733 C C . LYS A 1 86 ? 7.564 0.073 -12.309 1.00 82.88 86 LYS A C 1
ATOM 735 O O . LYS A 1 86 ? 7.702 1.162 -12.858 1.00 82.88 86 LYS A O 1
ATOM 740 N N . ASP A 1 87 ? 6.427 -0.294 -11.722 1.00 79.94 87 ASP A N 1
ATOM 741 C CA . ASP A 1 87 ? 5.209 0.503 -11.698 1.00 79.94 87 ASP A CA 1
ATOM 742 C C . ASP A 1 87 ? 4.850 0.878 -10.258 1.00 79.94 87 ASP A C 1
ATOM 744 O O . ASP A 1 87 ? 4.669 0.025 -9.386 1.00 79.94 87 ASP A O 1
ATOM 748 N N . VAL A 1 88 ? 4.737 2.185 -10.026 1.00 79.81 88 VAL A N 1
ATOM 749 C CA . VAL A 1 88 ? 4.425 2.777 -8.722 1.00 79.81 88 VAL A CA 1
ATOM 750 C C . VAL A 1 88 ? 3.005 2.427 -8.274 1.00 79.81 88 VAL A C 1
ATOM 752 O O . VAL A 1 88 ? 2.769 2.229 -7.081 1.00 79.81 88 VAL A O 1
ATOM 755 N N . LEU A 1 89 ? 2.041 2.352 -9.198 1.00 76.69 89 LEU A N 1
ATOM 756 C CA . LEU A 1 89 ? 0.653 2.074 -8.827 1.00 76.69 89 LEU A CA 1
ATOM 757 C C . LEU A 1 89 ? 0.506 0.622 -8.371 1.00 76.69 89 LEU A C 1
ATOM 759 O O . LEU A 1 89 ? -0.047 0.355 -7.302 1.00 76.69 89 LEU A O 1
ATOM 763 N N . THR A 1 90 ? 1.050 -0.309 -9.155 1.00 81.69 90 THR A N 1
ATOM 764 C CA . THR A 1 90 ? 1.050 -1.737 -8.823 1.00 81.69 90 THR A CA 1
ATOM 765 C C . THR A 1 90 ? 1.783 -2.006 -7.506 1.00 81.69 90 THR A C 1
ATOM 767 O O . THR A 1 90 ? 1.280 -2.765 -6.673 1.00 81.69 90 THR A O 1
ATOM 770 N N . SER A 1 91 ? 2.922 -1.348 -7.257 1.00 83.38 91 SER A N 1
ATOM 771 C CA . SER A 1 91 ? 3.659 -1.509 -5.999 1.00 83.38 91 SER A CA 1
ATOM 772 C C . SER A 1 91 ? 2.911 -0.972 -4.783 1.00 83.38 91 SER A C 1
ATOM 774 O O . SER A 1 91 ? 2.887 -1.630 -3.740 1.00 83.38 91 SER A O 1
ATOM 776 N N . LEU A 1 92 ? 2.240 0.174 -4.914 1.00 79.44 92 LEU A N 1
ATOM 777 C CA . LEU A 1 92 ? 1.428 0.751 -3.847 1.00 79.44 92 LEU A CA 1
ATOM 778 C C . LEU A 1 92 ? 0.228 -0.144 -3.511 1.00 79.44 92 LEU A C 1
ATOM 780 O O . LEU A 1 92 ? 0.016 -0.480 -2.345 1.00 79.44 92 LEU A O 1
ATOM 784 N N . MET A 1 93 ? -0.517 -0.592 -4.525 1.00 82.81 93 MET A N 1
ATOM 785 C CA . MET A 1 93 ? -1.687 -1.458 -4.329 1.00 82.81 93 MET A CA 1
ATOM 786 C C . MET A 1 93 ? -1.305 -2.814 -3.728 1.00 82.81 93 MET A C 1
ATOM 788 O O . MET A 1 93 ? -1.992 -3.309 -2.832 1.00 82.81 93 MET A O 1
ATOM 792 N N . GLY A 1 94 ? -0.183 -3.393 -4.158 1.00 85.88 94 GLY A N 1
ATOM 793 C CA . GLY A 1 94 ? 0.334 -4.639 -3.601 1.00 85.88 94 GLY A CA 1
ATOM 794 C C . GLY A 1 94 ? 0.786 -4.507 -2.144 1.00 85.88 94 GLY A C 1
ATOM 795 O O . GLY A 1 94 ? 0.395 -5.323 -1.308 1.00 85.88 94 GLY A O 1
ATOM 796 N N . ALA A 1 95 ? 1.535 -3.452 -1.807 1.00 86.75 95 ALA A N 1
ATOM 797 C CA . ALA A 1 95 ? 1.997 -3.210 -0.439 1.00 86.75 95 ALA A CA 1
ATOM 798 C C . ALA A 1 95 ? 0.827 -3.032 0.542 1.00 86.75 95 ALA A C 1
ATOM 800 O O . ALA A 1 95 ? 0.790 -3.675 1.595 1.00 86.75 95 ALA A O 1
ATOM 801 N N . PHE A 1 96 ? -0.174 -2.226 0.171 1.00 80.06 96 PHE A N 1
ATOM 802 C CA . PHE A 1 96 ? -1.376 -2.061 0.987 1.00 80.06 96 PHE A CA 1
ATOM 803 C C . PHE A 1 96 ? -2.225 -3.331 1.048 1.00 80.06 96 PHE A C 1
ATOM 805 O O . PHE A 1 96 ? -2.776 -3.626 2.104 1.00 80.06 96 PHE A O 1
ATOM 812 N N . SER A 1 97 ? -2.318 -4.113 -0.031 1.00 86.50 97 SER A N 1
ATOM 813 C CA . SER A 1 97 ? -3.025 -5.398 -0.014 1.00 86.50 97 SER A CA 1
ATOM 814 C C . SER A 1 97 ? -2.436 -6.358 1.026 1.00 86.50 97 SER A C 1
ATOM 816 O O . SER A 1 97 ? -3.164 -6.886 1.870 1.00 86.50 97 SER A O 1
ATOM 818 N N . ILE A 1 98 ? -1.109 -6.537 1.022 1.00 86.94 98 ILE A N 1
ATOM 819 C CA . ILE A 1 98 ? -0.409 -7.408 1.979 1.00 86.94 98 ILE A CA 1
ATOM 820 C C . ILE A 1 98 ? -0.618 -6.910 3.415 1.00 86.94 98 ILE A C 1
ATOM 822 O O . ILE A 1 98 ? -0.886 -7.703 4.317 1.00 86.94 98 ILE A O 1
ATOM 826 N N . TYR A 1 99 ? -0.563 -5.595 3.629 1.00 83.94 99 TYR A N 1
ATOM 827 C CA . TYR A 1 99 ? -0.822 -4.996 4.936 1.00 83.94 99 TYR A CA 1
ATOM 828 C C . TYR A 1 99 ? -2.266 -5.222 5.424 1.00 83.94 99 TYR A C 1
ATOM 830 O O . TYR A 1 99 ? -2.494 -5.598 6.577 1.00 83.94 99 TYR A O 1
ATOM 838 N N . LEU A 1 100 ? -3.258 -5.053 4.543 1.00 82.50 100 LEU A N 1
ATOM 839 C CA . LEU A 1 100 ? -4.678 -5.206 4.877 1.00 82.50 100 LEU A CA 1
ATOM 840 C C . LEU A 1 100 ? -5.046 -6.633 5.298 1.00 82.50 100 LEU A C 1
ATOM 842 O O . LEU A 1 100 ? -5.938 -6.799 6.132 1.00 82.50 100 LEU A O 1
ATOM 846 N N . TRP A 1 101 ? -4.345 -7.654 4.796 1.00 85.50 101 TRP A N 1
ATOM 847 C CA . TRP A 1 101 ? -4.508 -9.032 5.273 1.00 85.50 101 TRP A CA 1
ATOM 848 C C . TRP A 1 101 ? -4.271 -9.154 6.784 1.00 85.50 101 TRP A C 1
ATOM 850 O O . TRP A 1 101 ? -5.029 -9.838 7.475 1.00 85.50 101 TRP A O 1
ATOM 860 N N . ILE A 1 102 ? -3.257 -8.459 7.308 1.00 81.88 102 ILE A N 1
ATOM 861 C CA . ILE A 1 102 ? -2.962 -8.423 8.746 1.00 81.88 102 ILE A CA 1
ATOM 862 C C . ILE A 1 102 ? -4.050 -7.626 9.481 1.00 81.88 102 ILE A C 1
ATOM 864 O O . ILE A 1 102 ? -4.574 -8.090 10.495 1.00 81.88 102 ILE A O 1
ATOM 868 N N . GLY A 1 103 ? -4.448 -6.472 8.934 1.00 74.69 103 GLY A N 1
ATOM 869 C CA . GLY A 1 103 ? -5.473 -5.607 9.528 1.00 74.69 103 GLY A CA 1
ATOM 870 C C . GLY A 1 103 ? -6.844 -6.277 9.686 1.00 74.69 103 GLY A C 1
ATOM 871 O O . GLY A 1 103 ? -7.513 -6.081 10.699 1.00 74.69 103 GLY A O 1
ATOM 872 N N . ILE A 1 104 ? -7.253 -7.124 8.736 1.00 82.56 104 ILE A N 1
ATOM 873 C CA . ILE A 1 104 ? -8.508 -7.897 8.823 1.00 82.56 104 ILE A CA 1
ATOM 874 C C . ILE A 1 104 ? -8.480 -8.890 9.986 1.00 82.56 104 ILE A C 1
ATOM 876 O O . ILE A 1 104 ? -9.496 -9.085 10.658 1.00 82.56 104 ILE A O 1
ATOM 880 N N . PHE A 1 105 ? -7.330 -9.521 10.236 1.00 82.25 105 PHE A N 1
ATOM 881 C CA . PHE A 1 105 ? -7.190 -10.459 11.346 1.00 82.25 105 PHE A CA 1
ATOM 882 C C . PHE A 1 105 ? -7.260 -9.745 12.701 1.00 82.25 105 PHE A C 1
ATOM 884 O O . PHE A 1 105 ? -7.918 -10.234 13.617 1.00 82.25 105 PHE A O 1
ATOM 891 N N . GLU A 1 106 ? -6.621 -8.580 12.816 1.00 75.25 106 GLU A N 1
ATOM 892 C CA . GLU A 1 106 ? -6.582 -7.788 14.049 1.00 75.25 106 GLU A CA 1
ATOM 893 C C . GLU A 1 106 ? -7.936 -7.148 14.383 1.00 75.25 106 GLU A C 1
ATOM 895 O O . GLU A 1 106 ? -8.362 -7.145 15.536 1.00 75.25 106 GLU A O 1
ATOM 900 N N . LEU A 1 107 ? -8.663 -6.666 13.372 1.00 74.00 107 LEU A N 1
ATOM 901 C CA . LEU A 1 107 ? -9.947 -5.984 13.549 1.00 74.00 107 LEU A CA 1
ATOM 902 C C . LEU A 1 107 ? -11.151 -6.922 13.419 1.00 74.00 107 LEU A C 1
ATOM 904 O O . LEU A 1 107 ? -12.274 -6.462 13.192 1.00 74.00 107 LEU A O 1
ATOM 908 N N . ARG A 1 108 ? -10.946 -8.233 13.602 1.00 76.50 108 ARG A N 1
ATOM 909 C CA . ARG A 1 108 ? -11.998 -9.247 13.455 1.00 76.50 108 ARG A CA 1
ATOM 910 C C . ARG A 1 108 ? -13.220 -8.971 14.330 1.00 76.50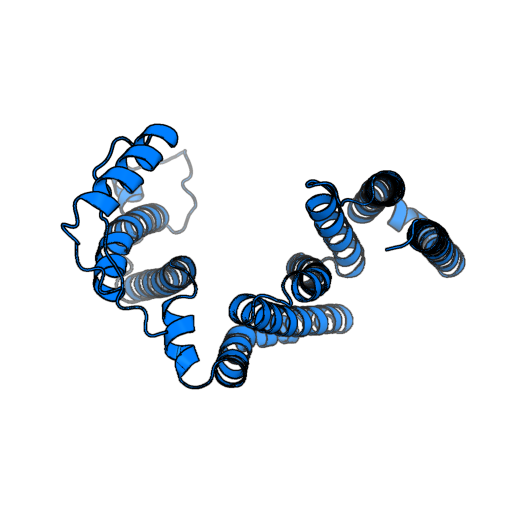 108 ARG A C 1
ATOM 912 O O . ARG A 1 108 ? -14.345 -9.190 13.879 1.00 76.50 108 ARG A O 1
ATOM 919 N N . ASP A 1 109 ? -12.984 -8.461 15.533 1.00 72.88 109 ASP A N 1
ATOM 920 C CA . ASP A 1 109 ? -14.008 -8.201 16.547 1.00 72.88 109 ASP A CA 1
ATOM 921 C C . ASP A 1 109 ? -14.863 -6.958 16.241 1.00 72.88 109 ASP A C 1
ATOM 923 O O . ASP A 1 109 ? -15.926 -6.773 16.832 1.00 72.88 109 ASP A O 1
ATOM 927 N N . TYR A 1 110 ? -14.449 -6.124 15.278 1.00 71.44 110 TYR A N 1
ATOM 928 C CA . TYR A 1 110 ? -15.168 -4.920 14.865 1.00 71.44 110 TYR A CA 1
ATOM 929 C C . TYR A 1 110 ? -15.904 -5.160 13.537 1.00 71.44 110 TYR A C 1
ATOM 931 O O . TYR A 1 110 ? -15.332 -4.966 12.461 1.00 71.44 110 TYR A O 1
ATOM 939 N N . PRO A 1 111 ? -17.199 -5.528 13.555 1.00 69.94 111 PRO A N 1
ATOM 940 C CA . PRO A 1 111 ? -17.887 -6.072 12.382 1.00 69.94 111 PRO A CA 1
ATOM 941 C C . PRO A 1 111 ? -18.012 -5.087 11.213 1.00 69.94 111 PRO A C 1
ATOM 943 O O . PRO A 1 111 ? -18.048 -5.511 10.062 1.00 69.94 111 PRO A O 1
ATOM 946 N N . ILE A 1 112 ? -18.089 -3.780 11.478 1.00 67.00 112 ILE A N 1
ATOM 947 C CA . ILE A 1 112 ? -18.201 -2.751 10.431 1.00 67.00 112 ILE A CA 1
ATOM 948 C C . ILE A 1 112 ? -16.829 -2.465 9.809 1.00 67.00 112 ILE A C 1
ATOM 950 O O . ILE A 1 112 ? -16.697 -2.501 8.589 1.00 67.00 112 ILE A O 1
ATOM 954 N N . LEU A 1 113 ? -15.811 -2.224 10.640 1.00 62.75 113 LEU A N 1
ATOM 955 C CA . LEU A 1 113 ? -14.439 -1.953 10.196 1.00 62.75 113 LEU A CA 1
ATOM 956 C C . LEU A 1 113 ? -13.865 -3.137 9.417 1.00 62.75 113 LEU A C 1
ATOM 958 O O . LEU A 1 113 ? -13.341 -2.947 8.326 1.00 62.75 113 LEU A O 1
ATOM 962 N N . ASN A 1 114 ? -14.058 -4.356 9.921 1.00 74.19 114 ASN A N 1
ATOM 963 C CA . ASN A 1 114 ? -13.642 -5.577 9.242 1.00 74.19 114 ASN A CA 1
ATOM 964 C C . ASN A 1 114 ? -14.256 -5.682 7.837 1.00 74.19 114 ASN A C 1
ATOM 966 O O . ASN A 1 114 ? -13.548 -5.866 6.854 1.00 74.19 114 ASN A O 1
ATOM 970 N N . LYS A 1 115 ? -15.570 -5.460 7.707 1.00 73.19 115 LYS A N 1
ATOM 971 C CA . LYS A 1 115 ? -16.244 -5.478 6.400 1.00 73.19 115 LYS A CA 1
ATOM 972 C C . LYS A 1 115 ? -15.711 -4.416 5.437 1.00 73.19 115 LYS A C 1
ATOM 974 O O . LYS A 1 115 ? -15.581 -4.712 4.256 1.00 73.19 115 LYS A O 1
ATOM 979 N N . ILE A 1 116 ? -15.389 -3.209 5.912 1.00 72.00 116 ILE A N 1
ATOM 980 C CA . ILE A 1 116 ? -14.767 -2.167 5.074 1.00 72.00 116 ILE A CA 1
ATOM 981 C C . ILE A 1 116 ? -13.375 -2.615 4.615 1.00 72.00 116 ILE A C 1
ATOM 983 O O . ILE A 1 116 ? -13.066 -2.518 3.432 1.00 72.00 116 ILE A O 1
ATOM 987 N N . LEU A 1 117 ? -12.564 -3.161 5.523 1.00 71.69 117 LEU A N 1
ATOM 988 C CA . LEU A 1 117 ? -11.227 -3.658 5.198 1.00 71.69 117 LEU A CA 1
ATOM 989 C C . LEU A 1 117 ? -11.270 -4.819 4.205 1.00 71.69 117 LEU A C 1
ATOM 991 O O . LEU A 1 117 ? -10.425 -4.872 3.320 1.00 71.69 117 LEU A O 1
ATOM 995 N N . ILE A 1 118 ? -12.270 -5.701 4.292 1.00 79.69 118 ILE A N 1
ATOM 996 C CA . ILE A 1 118 ? -12.498 -6.767 3.307 1.00 79.69 118 ILE A CA 1
ATOM 997 C C . ILE A 1 118 ? -12.781 -6.175 1.922 1.00 79.69 118 ILE A C 1
ATOM 999 O O . ILE A 1 118 ? -12.205 -6.646 0.944 1.00 79.69 118 ILE A O 1
ATOM 1003 N N . ILE A 1 119 ? -13.625 -5.140 1.822 1.00 77.88 119 ILE A N 1
ATOM 1004 C CA . ILE A 1 119 ? -13.896 -4.470 0.538 1.00 77.88 119 ILE A CA 1
ATOM 1005 C C . ILE A 1 119 ? -12.591 -3.921 -0.041 1.00 77.88 119 ILE A C 1
ATOM 1007 O O . ILE A 1 119 ? -12.251 -4.254 -1.176 1.00 77.88 119 ILE A O 1
ATOM 1011 N N . SER A 1 120 ? -11.843 -3.152 0.756 1.00 76.50 120 SER A N 1
ATOM 1012 C CA . SER A 1 120 ? -10.564 -2.567 0.341 1.00 76.50 120 SER A CA 1
ATOM 1013 C C . SER A 1 120 ? -9.545 -3.635 -0.062 1.00 76.50 120 SER A C 1
ATOM 1015 O O . SER A 1 120 ? -8.887 -3.503 -1.093 1.00 76.50 120 SER A O 1
ATOM 1017 N N . LEU A 1 121 ? -9.452 -4.728 0.702 1.00 85.69 121 LEU A N 1
ATOM 1018 C CA . LEU A 1 121 ? -8.552 -5.840 0.413 1.00 85.69 121 LEU A CA 1
ATOM 1019 C C . LEU A 1 121 ? -8.881 -6.473 -0.939 1.00 85.69 121 LEU A C 1
ATOM 1021 O O . LEU A 1 121 ? -7.982 -6.680 -1.753 1.00 85.69 121 LEU A O 1
ATOM 1025 N N . VAL A 1 122 ? -10.153 -6.791 -1.188 1.00 86.75 122 VAL A N 1
ATOM 1026 C CA . VAL A 1 122 ? -10.566 -7.408 -2.455 1.00 86.75 122 VAL A CA 1
ATOM 1027 C C . VAL A 1 122 ? -10.273 -6.462 -3.617 1.00 86.75 122 VAL A C 1
ATOM 1029 O O . VAL A 1 122 ? -9.711 -6.888 -4.624 1.00 86.75 122 VAL A O 1
ATOM 1032 N N . THR A 1 123 ? -10.573 -5.171 -3.469 1.00 79.25 123 THR A N 1
ATOM 1033 C CA . THR A 1 123 ? -10.334 -4.186 -4.531 1.00 79.25 123 THR A CA 1
ATOM 1034 C C . THR A 1 123 ? -8.852 -4.007 -4.831 1.00 79.25 123 THR A C 1
ATOM 1036 O O . THR A 1 123 ? -8.466 -4.022 -5.997 1.00 79.25 123 THR A O 1
ATOM 1039 N N . TYR A 1 124 ? -8.005 -3.916 -3.803 1.00 79.06 124 TYR A N 1
ATOM 1040 C CA . TYR A 1 124 ? -6.564 -3.750 -3.987 1.00 79.06 124 TYR A CA 1
ATOM 1041 C C . TYR A 1 124 ? -5.925 -5.011 -4.562 1.00 79.06 124 TYR A C 1
ATOM 1043 O O . TYR A 1 124 ? -5.062 -4.896 -5.423 1.00 79.06 124 TYR A O 1
ATOM 1051 N N . ASN A 1 125 ? -6.383 -6.209 -4.177 1.00 87.81 125 ASN A N 1
ATOM 1052 C CA . ASN A 1 125 ? -5.910 -7.453 -4.789 1.00 87.81 125 ASN A CA 1
ATOM 1053 C C . ASN A 1 125 ? -6.263 -7.547 -6.272 1.00 87.81 125 ASN A C 1
ATOM 1055 O O 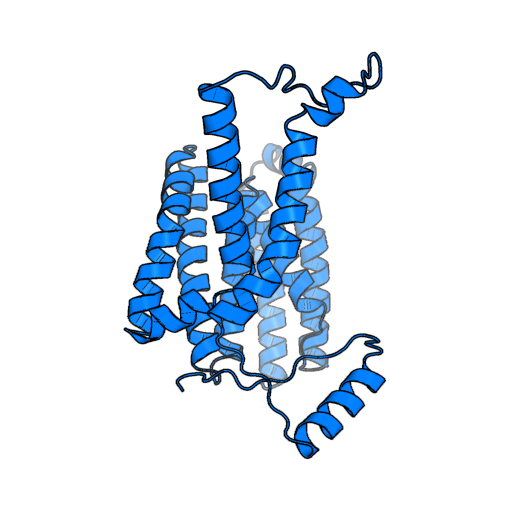. ASN A 1 125 ? -5.413 -7.939 -7.064 1.00 87.81 125 ASN A O 1
ATOM 1059 N N . ILE A 1 126 ? -7.485 -7.177 -6.663 1.00 86.00 126 ILE A N 1
ATOM 1060 C CA . ILE A 1 126 ? -7.891 -7.216 -8.074 1.00 86.00 126 ILE A CA 1
ATOM 1061 C C . ILE A 1 126 ? -7.034 -6.251 -8.906 1.00 86.00 126 ILE A C 1
ATOM 1063 O O . ILE A 1 126 ? -6.512 -6.653 -9.945 1.00 86.00 126 ILE A O 1
ATOM 1067 N N . ILE A 1 127 ? -6.825 -5.016 -8.430 1.00 79.50 127 ILE A N 1
ATOM 1068 C CA . ILE A 1 127 ? -5.961 -4.035 -9.110 1.00 79.50 127 ILE A CA 1
ATOM 1069 C C . ILE A 1 127 ? -4.509 -4.523 -9.145 1.00 79.50 127 ILE A C 1
ATOM 1071 O O . ILE A 1 127 ? -3.862 -4.433 -10.180 1.00 79.50 127 ILE A O 1
ATOM 1075 N N . PHE A 1 128 ? -4.002 -5.076 -8.043 1.00 85.25 128 PHE A N 1
ATOM 1076 C CA . PHE A 1 128 ? -2.635 -5.583 -7.959 1.00 85.25 128 PHE A CA 1
ATOM 1077 C C . PHE A 1 128 ? -2.383 -6.736 -8.939 1.00 85.25 128 PHE A C 1
ATOM 1079 O O . PHE A 1 128 ? -1.403 -6.710 -9.679 1.00 85.25 128 PHE A O 1
ATOM 1086 N N . ILE A 1 129 ? -3.291 -7.715 -9.006 1.00 89.31 129 ILE A N 1
ATOM 1087 C CA . ILE A 1 129 ? -3.204 -8.830 -9.959 1.00 89.31 129 ILE A CA 1
ATOM 1088 C C . ILE A 1 129 ? -3.266 -8.305 -11.398 1.00 89.31 129 ILE A C 1
ATOM 1090 O O . ILE A 1 129 ? -2.455 -8.708 -12.231 1.00 89.31 129 ILE A O 1
ATOM 1094 N N . ALA A 1 130 ? -4.180 -7.375 -11.691 1.00 85.00 130 ALA A N 1
ATOM 1095 C CA . ALA A 1 130 ? -4.253 -6.728 -13.000 1.00 85.00 130 ALA A CA 1
ATOM 1096 C C . ALA A 1 130 ? -2.967 -5.963 -13.347 1.00 85.00 130 ALA A C 1
ATOM 1098 O O . ALA A 1 130 ? -2.537 -6.005 -14.496 1.00 85.00 130 ALA A O 1
ATOM 1099 N N . GLY A 1 131 ? -2.326 -5.329 -12.362 1.00 81.00 131 GLY A N 1
ATOM 1100 C CA . GLY A 1 131 ? -1.019 -4.690 -12.492 1.00 81.00 131 GLY A CA 1
ATOM 1101 C C . GLY A 1 131 ? 0.072 -5.676 -12.895 1.00 81.00 131 GLY A C 1
ATOM 1102 O O . GLY A 1 131 ? 0.751 -5.453 -13.892 1.00 81.00 131 GLY A O 1
ATOM 1103 N N . ILE A 1 132 ? 0.164 -6.827 -12.220 1.00 86.94 132 ILE A N 1
ATOM 1104 C CA . ILE A 1 132 ? 1.114 -7.893 -12.587 1.00 86.94 132 ILE A CA 1
ATOM 1105 C C . ILE A 1 132 ? 0.885 -8.362 -14.033 1.00 86.94 132 ILE A C 1
ATOM 1107 O O . ILE A 1 132 ? 1.838 -8.465 -14.807 1.00 86.94 132 ILE A O 1
ATOM 1111 N N . PHE A 1 133 ? -0.369 -8.622 -14.421 1.00 86.62 133 PHE A N 1
ATOM 1112 C CA . PHE A 1 133 ? -0.696 -9.023 -15.794 1.00 86.62 133 PHE A CA 1
ATOM 1113 C C . PHE A 1 133 ? -0.388 -7.923 -16.813 1.00 86.62 133 PHE A C 1
ATOM 1115 O O . PHE A 1 133 ? 0.123 -8.219 -17.890 1.00 86.62 133 PHE A O 1
ATOM 1122 N N . SER A 1 134 ? -0.670 -6.666 -16.473 1.00 84.31 134 SER A N 1
ATOM 1123 C CA . SER A 1 134 ? -0.368 -5.496 -17.298 1.00 84.31 134 SER A CA 1
ATOM 1124 C C . SER A 1 134 ? 1.134 -5.369 -17.552 1.00 84.31 134 SER A C 1
ATOM 1126 O O . SER A 1 134 ? 1.536 -5.157 -18.695 1.00 84.31 134 SER A O 1
ATOM 1128 N N . THR A 1 135 ? 1.967 -5.564 -16.524 1.00 82.88 135 THR A N 1
ATOM 1129 C CA . THR A 1 135 ? 3.429 -5.574 -16.664 1.00 82.88 135 THR A CA 1
ATOM 1130 C C . THR A 1 135 ? 3.897 -6.752 -17.517 1.00 82.88 135 THR A C 1
ATOM 1132 O O . THR A 1 135 ? 4.710 -6.567 -18.418 1.00 82.88 135 THR A O 1
ATOM 1135 N N . PHE A 1 136 ? 3.360 -7.955 -17.290 1.00 85.81 136 PHE A N 1
ATOM 1136 C CA . PHE A 1 136 ? 3.758 -9.151 -18.041 1.00 85.81 136 PHE A CA 1
ATOM 1137 C C . PHE A 1 136 ? 3.387 -9.073 -19.532 1.00 85.81 136 PHE A C 1
ATOM 1139 O O . PHE A 1 136 ? 4.155 -9.499 -20.389 1.00 85.81 136 PHE A O 1
ATOM 1146 N N . LEU A 1 137 ? 2.218 -8.510 -19.848 1.00 87.56 137 LEU A N 1
ATOM 1147 C CA . LEU A 1 137 ? 1.720 -8.335 -21.218 1.00 87.56 137 LEU A CA 1
ATOM 1148 C C . LEU A 1 137 ? 2.167 -7.011 -21.859 1.00 87.56 137 LEU A C 1
ATOM 1150 O O . LEU A 1 137 ? 1.836 -6.759 -23.017 1.00 87.56 137 LEU A O 1
ATOM 1154 N N . ASN A 1 138 ? 2.885 -6.169 -21.109 1.00 83.00 138 ASN A N 1
ATOM 1155 C CA . ASN A 1 138 ? 3.321 -4.827 -21.490 1.00 83.00 138 ASN A CA 1
ATOM 1156 C C . ASN A 1 138 ? 2.188 -3.956 -22.078 1.00 83.00 138 ASN A C 1
ATOM 1158 O O . ASN A 1 138 ? 2.359 -3.273 -23.088 1.00 83.00 138 ASN A O 1
ATOM 1162 N N . ASN A 1 139 ? 0.996 -4.023 -21.471 1.00 81.12 139 ASN A N 1
ATOM 1163 C CA . ASN A 1 139 ? -0.208 -3.339 -21.945 1.00 81.12 139 ASN A CA 1
ATOM 1164 C C . ASN A 1 139 ? -0.990 -2.715 -20.781 1.00 81.12 139 ASN A C 1
ATOM 1166 O O . ASN A 1 139 ? -1.698 -3.418 -20.056 1.00 81.12 139 ASN A O 1
ATOM 1170 N N . SER A 1 140 ? -0.927 -1.382 -20.668 1.00 77.38 140 SER A N 1
ATOM 1171 C CA . SER A 1 140 ? -1.552 -0.615 -19.577 1.00 77.38 140 SER A CA 1
ATOM 1172 C C . SER A 1 140 ? -3.077 -0.708 -19.547 1.00 77.38 140 SER A C 1
ATOM 1174 O O . SER A 1 140 ? -3.691 -0.500 -18.503 1.00 77.38 140 SER A O 1
ATOM 1176 N N . ARG A 1 141 ? -3.714 -1.083 -20.666 1.00 77.75 141 ARG A N 1
ATOM 1177 C CA . ARG A 1 141 ? -5.176 -1.089 -20.796 1.00 77.75 141 ARG A CA 1
ATOM 1178 C C . ARG A 1 141 ? -5.851 -1.976 -19.752 1.00 77.75 141 ARG A C 1
ATOM 1180 O O . ARG A 1 141 ? -6.958 -1.666 -19.318 1.00 77.75 141 ARG A O 1
ATOM 1187 N N . ILE A 1 142 ? -5.211 -3.072 -19.346 1.00 80.44 142 ILE A N 1
ATOM 1188 C CA . ILE A 1 142 ? -5.747 -3.994 -18.333 1.00 80.44 142 ILE A CA 1
ATOM 1189 C C . ILE A 1 142 ? -5.771 -3.322 -16.955 1.00 80.44 142 ILE A C 1
ATOM 1191 O O . ILE A 1 142 ? -6.774 -3.409 -16.244 1.00 80.44 142 ILE A O 1
ATOM 1195 N N . LEU A 1 143 ? -4.699 -2.614 -16.596 1.00 74.25 143 LEU A N 1
ATOM 1196 C CA . LEU A 1 143 ? -4.611 -1.877 -15.340 1.00 74.25 143 LEU A CA 1
ATOM 1197 C C . LEU A 1 143 ? -5.596 -0.703 -15.323 1.00 74.25 143 LEU A C 1
ATOM 1199 O O . LEU A 1 143 ? -6.377 -0.586 -14.381 1.00 74.25 143 LEU A O 1
ATOM 1203 N N . ASP A 1 144 ? -5.635 0.095 -16.392 1.00 73.88 144 ASP A N 1
ATOM 1204 C CA . ASP A 1 144 ? -6.503 1.274 -16.503 1.00 73.88 144 ASP A CA 1
ATOM 1205 C C . ASP A 1 144 ? -7.990 0.897 -16.429 1.00 73.88 144 ASP A C 1
ATOM 1207 O O . ASP A 1 144 ? -8.776 1.513 -15.704 1.00 73.88 144 ASP A O 1
ATOM 1211 N N . THR A 1 145 ? -8.386 -0.165 -17.140 1.00 72.69 145 THR A N 1
ATOM 1212 C CA . THR A 1 145 ? -9.765 -0.674 -17.095 1.00 72.69 145 THR A CA 1
ATOM 1213 C C . THR A 1 145 ? -10.112 -1.238 -15.725 1.00 72.69 145 THR A C 1
ATOM 1215 O O . THR A 1 145 ? -11.181 -0.932 -15.200 1.00 72.69 145 THR A O 1
ATOM 1218 N N . THR A 1 146 ? -9.214 -2.003 -15.104 1.00 77.50 146 THR A N 1
ATOM 1219 C CA . THR A 1 146 ? -9.436 -2.546 -13.757 1.00 77.50 146 THR A CA 1
ATOM 1220 C C . THR A 1 146 ? -9.544 -1.432 -12.719 1.00 77.50 146 THR A C 1
ATOM 1222 O O . THR A 1 146 ? -10.417 -1.476 -11.851 1.00 77.50 146 THR A O 1
ATOM 1225 N N . PHE A 1 147 ? -8.716 -0.393 -12.832 1.00 70.12 147 PHE A N 1
ATOM 1226 C CA . PHE A 1 147 ? -8.779 0.775 -11.966 1.00 70.12 147 PHE A CA 1
ATOM 1227 C C . PHE A 1 147 ? -10.100 1.532 -12.141 1.00 70.12 147 PHE A C 1
ATOM 1229 O O . PHE A 1 147 ? -10.769 1.823 -11.150 1.00 70.12 147 PHE A O 1
ATOM 1236 N N . ALA A 1 148 ? -10.550 1.762 -13.378 1.00 71.81 148 ALA A N 1
ATOM 1237 C CA . ALA A 1 148 ? -11.861 2.358 -13.645 1.00 71.81 148 ALA A CA 1
ATOM 1238 C C . ALA A 1 148 ? -13.019 1.502 -13.090 1.00 71.81 148 ALA A C 1
ATOM 1240 O O . ALA A 1 148 ? -14.004 2.034 -12.573 1.00 71.81 148 ALA A O 1
ATOM 1241 N N . PHE A 1 149 ? -12.893 0.172 -13.138 1.00 73.62 149 PHE A N 1
ATOM 1242 C CA . PHE A 1 149 ? -13.881 -0.756 -12.584 1.00 73.62 149 PHE A CA 1
ATOM 1243 C C . PHE A 1 149 ? -13.825 -0.913 -11.058 1.00 73.62 149 PHE A C 1
ATOM 1245 O O . PHE A 1 149 ? -14.796 -1.389 -10.467 1.00 73.62 149 PHE A O 1
ATOM 1252 N N . SER A 1 150 ? -12.749 -0.479 -10.396 1.00 71.69 150 SER A N 1
ATOM 1253 C CA . SER A 1 150 ? -12.580 -0.607 -8.941 1.00 71.69 150 SER A CA 1
ATOM 1254 C C . SER A 1 150 ? -13.728 0.019 -8.147 1.00 71.69 150 SER A C 1
ATOM 1256 O O . SER A 1 150 ? -14.199 -0.563 -7.170 1.00 71.69 150 SER A O 1
ATOM 1258 N N . PHE A 1 151 ? -14.260 1.146 -8.623 1.00 67.44 151 PHE A N 1
ATOM 1259 C CA . PHE A 1 151 ? -15.425 1.806 -8.044 1.00 67.44 151 PHE A CA 1
ATOM 1260 C C . PHE A 1 151 ? -16.661 0.895 -8.018 1.00 67.44 151 PHE A C 1
ATOM 1262 O O . PHE A 1 151 ? -17.354 0.801 -7.003 1.00 67.44 151 PHE A O 1
ATOM 1269 N N . TRP A 1 152 ? -16.914 0.173 -9.111 1.00 72.50 152 TRP A N 1
ATOM 1270 C CA . TRP A 1 152 ? -18.027 -0.769 -9.202 1.00 72.50 152 TRP A CA 1
ATOM 1271 C C . TRP A 1 152 ? -17.831 -1.965 -8.274 1.00 72.50 152 TRP A C 1
ATOM 1273 O O . TRP A 1 152 ? -18.788 -2.408 -7.643 1.00 72.50 152 TRP A O 1
ATOM 1283 N N . ILE A 1 153 ? -16.595 -2.448 -8.134 1.00 73.88 153 ILE A N 1
ATOM 1284 C CA . ILE A 1 153 ? -16.254 -3.534 -7.207 1.00 73.88 153 ILE A CA 1
ATOM 1285 C C . ILE A 1 153 ? -16.532 -3.103 -5.761 1.00 73.88 153 ILE A C 1
ATOM 1287 O O . ILE A 1 153 ? -17.194 -3.838 -5.025 1.00 73.88 153 ILE A O 1
ATOM 1291 N N . ILE A 1 154 ? -16.100 -1.897 -5.371 1.00 71.69 154 ILE A N 1
ATOM 1292 C CA . ILE A 1 154 ? -16.382 -1.317 -4.047 1.00 71.69 154 ILE A CA 1
ATOM 1293 C C . ILE A 1 154 ? -17.893 -1.256 -3.804 1.00 71.69 154 ILE A C 1
ATOM 1295 O O . ILE A 1 154 ? -18.364 -1.655 -2.738 1.00 71.69 154 ILE A O 1
ATOM 1299 N N . LEU A 1 155 ? -18.654 -0.788 -4.797 1.00 70.19 155 LEU A N 1
ATOM 1300 C CA . LEU A 1 155 ? -20.100 -0.620 -4.699 1.00 70.19 155 LEU A CA 1
ATOM 1301 C C . LEU A 1 155 ? -20.817 -1.971 -4.554 1.00 70.19 155 LEU A C 1
ATOM 1303 O O . LEU A 1 155 ? -21.620 -2.142 -3.637 1.00 70.19 155 LEU A O 1
ATOM 1307 N N . ILE A 1 156 ? -20.500 -2.947 -5.409 1.00 75.25 156 ILE A N 1
ATOM 1308 C CA . ILE A 1 156 ? -21.099 -4.289 -5.382 1.00 75.25 156 ILE A CA 1
ATOM 1309 C C . ILE A 1 156 ? -20.783 -4.993 -4.058 1.00 75.25 156 ILE A C 1
ATOM 1311 O O . ILE A 1 156 ? -21.701 -5.453 -3.377 1.00 75.25 156 ILE A O 1
ATOM 1315 N N . LEU A 1 157 ? -19.510 -5.043 -3.651 1.00 78.12 157 LEU A N 1
ATOM 1316 C CA . LEU A 1 157 ? -19.110 -5.673 -2.385 1.00 78.12 157 LEU A CA 1
ATOM 1317 C C . LEU A 1 157 ? -19.708 -4.954 -1.179 1.00 78.12 157 LEU A C 1
ATOM 1319 O O . LEU A 1 157 ? -20.108 -5.588 -0.203 1.00 78.12 157 LEU A O 1
ATOM 1323 N N . GLY A 1 158 ? -19.823 -3.635 -1.272 1.00 71.06 158 GLY A N 1
ATOM 1324 C CA . GLY A 1 158 ? -20.532 -2.810 -0.319 1.00 71.06 158 GLY A CA 1
ATOM 1325 C C . GLY A 1 158 ? -21.974 -3.247 -0.103 1.00 71.06 158 GLY A C 1
ATOM 1326 O O . GLY A 1 158 ? -22.375 -3.526 1.030 1.00 71.06 158 GLY A O 1
ATOM 1327 N N . PHE A 1 159 ? -22.742 -3.374 -1.186 1.00 75.00 159 PHE A N 1
ATOM 1328 C CA . PHE A 1 159 ? -24.112 -3.878 -1.123 1.00 75.00 159 PHE A CA 1
ATOM 1329 C C . PHE A 1 159 ? -24.185 -5.332 -0.641 1.00 75.00 159 PHE A C 1
ATOM 1331 O O . PHE A 1 159 ? -25.100 -5.655 0.111 1.00 75.00 159 PHE A O 1
ATOM 1338 N N . ILE A 1 160 ? -23.230 -6.196 -0.994 1.00 82.38 160 ILE A N 1
ATOM 1339 C CA . ILE A 1 160 ? -23.198 -7.591 -0.520 1.00 82.38 160 ILE A CA 1
ATOM 1340 C C . ILE A 1 160 ? -22.965 -7.657 0.999 1.00 82.38 160 ILE A C 1
ATOM 1342 O O . ILE A 1 160 ? -23.677 -8.366 1.708 1.00 82.38 160 ILE A O 1
ATOM 1346 N N . LEU A 1 161 ? -21.992 -6.907 1.526 1.00 80.56 161 LEU A N 1
ATOM 1347 C CA . LEU A 1 161 ? -21.572 -7.007 2.931 1.00 80.56 161 LEU A CA 1
ATOM 1348 C C . LEU A 1 161 ? -22.440 -6.188 3.899 1.00 80.56 161 LEU A C 1
ATOM 1350 O O . LEU A 1 161 ? -22.592 -6.570 5.069 1.00 80.56 161 LEU A O 1
ATOM 1354 N N . PHE A 1 162 ? -23.004 -5.069 3.436 1.00 69.19 162 PHE A N 1
ATOM 1355 C CA . PHE A 1 162 ? -23.819 -4.154 4.245 1.00 69.19 162 PHE A CA 1
ATOM 1356 C C . PHE A 1 162 ? -25.305 -4.117 3.844 1.00 69.19 162 PHE A C 1
ATOM 1358 O O . PHE A 1 162 ? -26.123 -3.558 4.582 1.00 69.19 162 PHE A O 1
ATOM 1365 N N . GLY A 1 163 ? -25.699 -4.718 2.718 1.00 72.06 163 GLY A N 1
ATOM 1366 C CA . GLY A 1 163 ? -27.087 -4.735 2.250 1.00 72.06 163 GLY A CA 1
ATOM 1367 C C . GLY A 1 163 ? -27.633 -3.331 1.977 1.00 72.06 163 GLY A C 1
ATOM 1368 O O . GLY A 1 163 ? -26.916 -2.420 1.568 1.00 72.06 163 GLY A O 1
ATOM 1369 N N . ARG A 1 164 ? -28.917 -3.108 2.288 1.00 59.59 164 ARG A N 1
ATOM 1370 C CA . ARG A 1 164 ? -29.563 -1.782 2.182 1.00 59.59 164 ARG A CA 1
ATOM 1371 C C . ARG A 1 164 ? -28.923 -0.725 3.093 1.00 59.59 164 ARG A C 1
ATOM 1373 O O . ARG A 1 164 ? -29.030 0.465 2.812 1.00 59.59 164 ARG A O 1
ATOM 1380 N N . LYS A 1 165 ? -28.230 -1.148 4.161 1.00 56.75 165 LYS A N 1
ATOM 1381 C CA . LYS A 1 165 ? -27.483 -0.249 5.054 1.00 56.75 165 LYS A CA 1
ATOM 1382 C C . LYS A 1 165 ? -26.192 0.269 4.398 1.00 56.75 165 LYS A C 1
ATOM 1384 O O . LYS A 1 165 ? -25.616 1.226 4.902 1.00 56.75 165 LYS A O 1
ATOM 1389 N N . TYR A 1 166 ? -25.766 -0.282 3.255 1.00 55.84 166 TYR A N 1
ATOM 1390 C CA . TYR A 1 166 ? -24.611 0.228 2.513 1.00 55.84 166 TYR A CA 1
ATOM 1391 C C . TYR A 1 166 ? -24.807 1.664 2.024 1.00 55.84 166 TYR A C 1
ATOM 1393 O O . TYR A 1 166 ? -23.879 2.450 2.123 1.00 55.84 166 TYR A O 1
ATOM 1401 N N . LEU A 1 167 ? -26.020 2.053 1.607 1.00 52.72 167 LEU A N 1
ATOM 1402 C CA . LEU A 1 167 ? -26.341 3.448 1.248 1.00 52.72 167 LEU A CA 1
ATOM 1403 C C . LEU A 1 167 ? -26.004 4.437 2.374 1.00 52.72 167 LEU A C 1
ATOM 1405 O O . LEU A 1 167 ? -25.658 5.589 2.127 1.00 52.72 167 LEU A O 1
ATOM 1409 N N . ILE A 1 168 ? -26.090 3.972 3.621 1.00 47.09 168 ILE A N 1
ATOM 1410 C CA . ILE A 1 168 ? -25.742 4.744 4.807 1.00 47.09 168 ILE A CA 1
ATOM 1411 C C . ILE A 1 168 ? -24.214 4.780 4.964 1.00 47.09 168 ILE A C 1
ATOM 1413 O O . ILE A 1 168 ? -23.663 5.860 5.127 1.00 47.09 168 ILE A O 1
ATOM 1417 N N . VAL A 1 169 ? -23.515 3.646 4.829 1.00 46.44 169 VAL A N 1
ATOM 1418 C CA . VAL A 1 169 ? -22.036 3.574 4.871 1.00 46.44 169 VAL A CA 1
ATOM 1419 C C . VAL A 1 169 ? -21.386 4.389 3.749 1.00 46.44 169 VAL A C 1
ATOM 1421 O O . VAL A 1 169 ? -20.422 5.095 4.004 1.00 46.44 169 VAL A O 1
ATOM 1424 N N . TRP A 1 170 ? -21.943 4.373 2.540 1.00 46.78 170 TRP A N 1
ATOM 1425 C CA . TRP A 1 170 ? -21.485 5.161 1.393 1.00 46.78 170 TRP A CA 1
ATOM 1426 C C . TRP A 1 170 ? -21.627 6.667 1.638 1.00 46.78 170 TRP A C 1
ATOM 1428 O O . TRP A 1 170 ? -20.742 7.447 1.309 1.00 46.78 170 TRP A O 1
ATOM 1438 N N . ARG A 1 171 ? -22.696 7.070 2.336 1.00 45.81 171 ARG A N 1
ATOM 1439 C CA . ARG A 1 171 ? -22.899 8.440 2.832 1.00 45.81 171 ARG A CA 1
ATOM 1440 C C . ARG A 1 171 ? -21.917 8.830 3.953 1.00 45.81 171 ARG A C 1
ATOM 1442 O O . ARG A 1 171 ? -21.765 10.018 4.225 1.00 45.81 171 ARG A O 1
ATOM 1449 N N . PHE A 1 172 ? -21.259 7.855 4.584 1.00 40.19 172 PHE A N 1
ATOM 1450 C CA . PHE A 1 172 ? -20.249 8.035 5.635 1.00 40.19 172 PHE A CA 1
ATOM 1451 C C . PHE A 1 172 ? -18.817 7.739 5.180 1.00 40.19 172 PHE A C 1
ATOM 1453 O O . PHE A 1 172 ? -17.900 7.915 5.983 1.00 40.19 172 PHE A O 1
ATOM 1460 N N . LEU A 1 173 ? -18.611 7.298 3.933 1.00 48.16 173 LEU A N 1
ATOM 1461 C CA . LEU A 1 173 ? -17.303 6.957 3.384 1.00 48.16 173 LEU A CA 1
ATOM 1462 C C . LEU A 1 173 ? -16.558 8.260 3.069 1.00 48.16 173 LEU A C 1
ATOM 1464 O O . LEU A 1 173 ? -16.435 8.664 1.927 1.00 48.16 173 LEU A O 1
ATOM 1468 N N . SER A 1 174 ? -16.134 8.912 4.150 1.00 46.94 174 SER A N 1
ATOM 1469 C CA . SER A 1 174 ? -15.310 10.106 4.280 1.00 46.94 174 SER A CA 1
ATOM 1470 C C . SER A 1 174 ? -15.783 11.372 3.534 1.00 46.94 174 SER A C 1
ATOM 1472 O O . SER A 1 174 ? -16.117 11.340 2.349 1.00 46.94 174 SER A O 1
ATOM 1474 N N . PRO A 1 175 ? -15.708 12.554 4.177 1.00 45.00 175 PRO A N 1
ATOM 1475 C CA . PRO A 1 175 ? -15.669 13.834 3.471 1.00 45.00 175 PRO A CA 1
ATOM 1476 C C . PRO A 1 175 ? -14.709 13.825 2.270 1.00 45.00 175 PRO A C 1
ATOM 1478 O O . PRO A 1 175 ? -14.964 14.530 1.306 1.00 45.00 175 PRO A O 1
ATOM 1481 N N . GLU A 1 176 ? -13.663 12.996 2.274 1.00 41.00 176 GLU A N 1
ATOM 1482 C CA . GLU A 1 176 ? -12.678 12.873 1.193 1.00 41.00 176 GLU A CA 1
ATOM 1483 C C . GLU A 1 176 ? -13.261 12.359 -0.130 1.00 41.00 176 GLU A C 1
ATOM 1485 O O . GLU A 1 176 ? -12.890 12.882 -1.175 1.00 41.00 176 GLU A O 1
ATOM 1490 N N . TYR A 1 177 ? -14.203 11.406 -0.132 1.00 48.22 177 TYR A N 1
ATOM 1491 C CA . TYR A 1 177 ? -14.826 10.959 -1.389 1.00 48.22 177 TYR A CA 1
ATOM 1492 C C . TYR A 1 177 ? -15.819 11.987 -1.923 1.00 48.22 177 TYR A C 1
ATOM 1494 O O . TYR A 1 177 ? -15.930 12.164 -3.134 1.00 48.22 177 TYR A O 1
ATOM 1502 N N . LEU A 1 178 ? -16.497 12.715 -1.031 1.00 46.84 178 LEU A N 1
ATOM 1503 C CA . LEU A 1 178 ? -17.299 13.873 -1.417 1.00 46.84 178 LEU A CA 1
ATOM 1504 C C . LEU A 1 178 ? -16.400 14.975 -1.997 1.00 46.84 178 LEU A C 1
ATOM 1506 O O . LEU A 1 178 ? -16.741 15.546 -3.024 1.00 46.84 178 LEU A O 1
ATOM 1510 N N . MET A 1 179 ? -15.239 15.238 -1.391 1.00 49.59 179 MET A N 1
ATOM 1511 C CA . MET A 1 179 ? -14.249 16.190 -1.901 1.00 49.59 179 MET A CA 1
ATOM 1512 C C . MET A 1 179 ? -13.702 15.751 -3.262 1.00 49.59 179 MET A C 1
ATOM 1514 O O . MET A 1 179 ? -13.670 16.570 -4.170 1.00 49.59 179 MET A O 1
ATOM 1518 N N . LEU A 1 180 ? -13.350 14.472 -3.441 1.00 50.19 180 LEU A N 1
ATOM 1519 C CA . LEU A 1 180 ? -12.925 13.905 -4.727 1.00 50.19 180 LEU A CA 1
ATOM 1520 C C . LEU A 1 180 ? -14.023 14.013 -5.787 1.00 50.19 180 LEU A C 1
ATOM 1522 O O . LEU A 1 180 ? -13.755 14.405 -6.917 1.00 50.19 180 LEU A O 1
ATOM 1526 N N . PHE A 1 181 ? -15.271 13.717 -5.429 1.00 51.28 181 PHE A N 1
ATOM 1527 C CA . PHE A 1 181 ? -16.404 13.837 -6.340 1.00 51.28 181 PHE A CA 1
ATOM 1528 C C . PHE A 1 181 ? -16.674 15.297 -6.731 1.00 51.28 181 PHE A C 1
ATOM 1530 O O . PHE A 1 181 ? -16.875 15.597 -7.906 1.00 51.28 181 PHE A O 1
ATOM 1537 N N . ILE A 1 182 ? -16.611 16.227 -5.773 1.00 50.62 182 ILE A N 1
ATOM 1538 C CA . ILE A 1 182 ? -16.718 17.664 -6.050 1.00 50.62 182 ILE A CA 1
ATOM 1539 C C . ILE A 1 182 ? -15.522 18.140 -6.889 1.00 50.62 182 ILE A C 1
ATOM 1541 O O . ILE A 1 182 ? -15.705 18.968 -7.776 1.00 50.62 182 ILE A O 1
ATOM 1545 N N . TYR A 1 183 ? -14.324 17.594 -6.674 1.00 51.91 183 TYR A N 1
ATOM 1546 C CA . TYR A 1 183 ? -13.136 17.894 -7.473 1.00 51.91 183 TYR A CA 1
ATOM 1547 C C . TYR A 1 183 ? -13.297 17.426 -8.923 1.00 51.91 183 TYR A C 1
ATOM 1549 O O . TYR A 1 183 ? -12.996 18.181 -9.842 1.00 51.91 183 TYR A O 1
ATOM 1557 N N . ILE A 1 184 ? -13.859 16.231 -9.143 1.00 61.12 184 ILE A N 1
ATOM 1558 C CA . ILE A 1 184 ? -14.217 15.739 -10.481 1.00 61.12 184 ILE A CA 1
ATOM 1559 C C . ILE A 1 184 ? -15.235 16.676 -11.139 1.00 61.12 184 ILE A C 1
ATOM 1561 O O . ILE A 1 184 ? -15.035 17.064 -12.285 1.00 61.12 184 ILE A O 1
ATOM 1565 N N . ILE A 1 185 ? -16.293 17.086 -10.426 1.00 59.56 185 ILE A N 1
ATOM 1566 C CA . ILE A 1 185 ? -17.299 18.031 -10.945 1.00 59.56 185 ILE A CA 1
ATOM 1567 C C . ILE A 1 185 ? -16.660 19.376 -11.301 1.00 59.56 185 ILE A C 1
ATOM 1569 O O . ILE A 1 185 ? -16.949 19.937 -12.355 1.00 59.56 185 ILE A O 1
ATOM 1573 N N . ALA A 1 186 ? -15.786 19.892 -10.441 1.00 56.66 186 ALA A N 1
ATOM 1574 C CA . ALA A 1 186 ? -15.095 21.148 -10.671 1.00 56.66 186 ALA A CA 1
ATOM 1575 C C . ALA A 1 186 ? -14.140 21.075 -11.867 1.00 56.66 186 ALA A C 1
ATOM 1577 O O . ALA A 1 186 ? -14.105 21.997 -12.677 1.00 56.66 186 ALA A O 1
ATOM 1578 N N . TRP A 1 187 ? -13.412 19.969 -12.020 1.00 59.81 187 TRP A N 1
ATOM 1579 C CA . TRP A 1 187 ? -12.565 19.733 -13.183 1.00 59.81 187 TRP A CA 1
ATOM 1580 C C . TRP A 1 187 ? -13.394 19.655 -14.470 1.00 59.81 187 TRP A C 1
ATOM 1582 O O . TRP A 1 187 ? -13.069 20.317 -15.452 1.00 59.81 187 TRP A O 1
ATOM 1592 N N . LEU A 1 188 ? -14.522 18.938 -14.445 1.00 59.94 188 LEU A N 1
ATOM 1593 C CA . LEU A 1 188 ? -15.470 18.874 -15.562 1.00 59.94 188 LEU A CA 1
ATOM 1594 C C . LEU A 1 188 ? -16.021 20.259 -15.921 1.00 59.94 188 LEU A C 1
ATOM 1596 O O . LEU A 1 188 ? -16.088 20.603 -17.097 1.00 59.94 188 LEU A O 1
ATOM 1600 N N . ALA A 1 189 ? -16.362 21.075 -14.921 1.00 59.44 189 ALA A N 1
ATOM 1601 C CA . ALA A 1 189 ? -16.803 22.449 -15.130 1.00 59.44 189 ALA A CA 1
ATOM 1602 C C . ALA A 1 189 ? -15.707 23.302 -15.786 1.00 59.44 189 ALA A C 1
ATOM 1604 O O . ALA A 1 189 ? -15.994 24.018 -16.739 1.00 59.44 189 ALA A O 1
ATOM 1605 N N . VAL A 1 190 ? -14.451 23.188 -15.343 1.00 56.59 190 VAL A N 1
ATOM 1606 C CA . VAL A 1 190 ? -13.310 23.886 -15.960 1.00 56.59 190 VAL A CA 1
ATOM 1607 C C . VAL A 1 190 ? -13.114 23.450 -17.414 1.00 56.59 190 VAL A C 1
ATOM 1609 O O . VAL A 1 190 ? -12.952 24.304 -18.283 1.00 56.59 190 VAL A O 1
ATOM 1612 N N . VAL A 1 191 ? -13.187 22.148 -17.705 1.00 59.66 191 VAL A N 1
ATOM 1613 C CA . VAL A 1 191 ? -13.075 21.616 -19.075 1.00 59.66 191 VAL A CA 1
ATOM 1614 C C . VAL A 1 191 ? -14.204 22.134 -19.969 1.00 59.66 191 VAL A C 1
ATOM 1616 O O . VAL A 1 191 ? -13.938 22.574 -21.085 1.00 59.66 191 VAL A O 1
ATOM 1619 N N . ILE A 1 192 ? -15.447 22.139 -19.479 1.00 60.84 192 ILE A N 1
ATOM 1620 C CA . ILE A 1 192 ? -16.612 22.635 -20.227 1.00 60.84 192 ILE A CA 1
ATOM 1621 C C . ILE A 1 192 ? -16.510 24.145 -20.465 1.00 60.84 192 ILE A C 1
ATOM 1623 O O . ILE A 1 192 ? -16.740 24.596 -21.584 1.00 60.84 192 ILE A O 1
ATOM 1627 N N . ILE A 1 193 ? -16.135 24.934 -19.452 1.00 57.16 193 ILE A N 1
ATOM 1628 C CA . ILE A 1 193 ? -15.963 26.387 -19.606 1.00 57.16 193 ILE A CA 1
ATOM 1629 C C . ILE A 1 193 ? -14.870 26.670 -20.642 1.00 57.16 193 ILE A C 1
ATOM 1631 O O . ILE A 1 193 ? -15.092 27.484 -21.531 1.00 57.16 193 ILE A O 1
ATOM 1635 N N . ASN A 1 194 ? -13.747 25.945 -20.592 1.00 58.34 194 ASN A N 1
ATOM 1636 C CA . ASN A 1 194 ? -12.658 26.094 -21.558 1.00 58.34 194 ASN A CA 1
ATOM 1637 C C . ASN A 1 194 ? -13.066 25.707 -22.995 1.00 58.34 194 ASN A C 1
ATOM 1639 O O . ASN A 1 194 ? -12.540 26.262 -23.954 1.00 58.34 194 ASN A O 1
ATOM 1643 N N . GLN A 1 195 ? -14.016 24.777 -23.157 1.00 58.75 195 GLN A N 1
ATOM 1644 C CA . GLN A 1 195 ? -14.566 24.400 -24.465 1.00 58.75 195 GLN A CA 1
ATOM 1645 C C . GLN A 1 195 ? -15.604 25.395 -25.006 1.00 58.75 195 GLN A C 1
ATOM 1647 O O . GLN A 1 195 ? -15.669 25.600 -26.215 1.00 58.75 195 GLN A O 1
ATOM 1652 N N . VAL A 1 196 ? -16.434 25.991 -24.142 1.00 56.06 196 VAL A N 1
ATOM 1653 C CA . VAL A 1 196 ? -17.569 26.844 -24.553 1.00 56.06 196 VAL A CA 1
ATOM 1654 C C . VAL A 1 196 ? -17.169 28.315 -24.700 1.00 56.06 196 VAL A C 1
ATOM 1656 O O . VAL A 1 196 ? -17.716 29.018 -25.548 1.00 56.06 196 VAL A O 1
ATOM 1659 N N . ALA A 1 197 ? -16.202 28.788 -23.916 1.00 57.34 197 ALA A N 1
ATOM 1660 C CA . ALA A 1 197 ? -15.628 30.116 -24.056 1.00 57.34 197 ALA A CA 1
ATOM 1661 C C . ALA A 1 197 ? -14.131 30.048 -23.704 1.00 57.34 197 ALA A C 1
ATOM 1663 O O . ALA A 1 197 ? -13.802 29.942 -22.520 1.00 57.34 197 ALA A O 1
ATOM 1664 N N . PRO A 1 198 ? -13.208 30.118 -24.686 1.00 53.41 198 PRO A N 1
ATOM 1665 C CA . PRO A 1 198 ? -11.769 30.119 -24.429 1.00 53.41 198 PRO A CA 1
ATOM 1666 C C . PRO A 1 198 ? -11.345 31.479 -23.849 1.00 53.41 198 PRO A C 1
ATOM 1668 O O . PRO A 1 198 ? -10.704 32.295 -24.500 1.00 53.41 198 PRO A O 1
ATOM 1671 N N . ILE A 1 199 ? -11.769 31.753 -22.617 1.00 52.53 199 ILE A N 1
ATOM 1672 C CA . ILE A 1 199 ? -11.421 32.953 -21.846 1.00 52.53 199 ILE A CA 1
ATOM 1673 C C . ILE A 1 199 ? -10.011 32.788 -21.238 1.00 52.53 199 ILE A C 1
ATOM 1675 O O . ILE A 1 199 ? -9.372 33.766 -20.857 1.00 52.53 199 ILE A O 1
ATOM 1679 N N . PHE A 1 200 ? -9.501 31.552 -21.167 1.00 52.69 200 PHE A N 1
ATOM 1680 C CA . PHE A 1 200 ? -8.233 31.197 -20.530 1.00 52.69 200 PHE A CA 1
ATOM 1681 C C . PHE A 1 200 ? -7.107 31.137 -21.565 1.00 52.69 200 PHE A C 1
ATOM 1683 O O . PHE A 1 200 ? -6.999 30.188 -22.338 1.00 52.69 200 PHE A O 1
ATOM 1690 N N . ILE A 1 201 ? -6.280 32.180 -21.599 1.00 52.62 201 ILE A N 1
ATOM 1691 C CA . ILE A 1 201 ? -5.303 32.402 -22.677 1.00 52.62 201 ILE A CA 1
ATOM 1692 C C . ILE A 1 201 ? -3.990 31.623 -22.454 1.00 52.62 201 ILE A C 1
ATOM 1694 O O . ILE A 1 201 ? -3.214 31.454 -23.390 1.00 52.62 201 ILE A O 1
ATOM 1698 N N . THR A 1 202 ? -3.734 31.069 -21.264 1.00 47.94 202 THR A N 1
ATOM 1699 C CA . THR A 1 202 ? -2.464 30.380 -20.978 1.00 47.94 202 THR A CA 1
ATOM 1700 C C . THR A 1 202 ? -2.644 29.117 -20.133 1.00 47.94 202 THR A C 1
ATOM 1702 O O . THR A 1 202 ? -2.980 29.155 -18.952 1.00 47.94 202 THR A O 1
ATOM 1705 N N . SER A 1 203 ? -2.367 27.961 -20.744 1.00 48.75 203 SER A N 1
ATOM 1706 C CA . SER A 1 203 ? -2.128 26.683 -20.055 1.00 48.75 203 SER A CA 1
ATOM 1707 C C . SER A 1 203 ? -0.649 26.481 -19.694 1.00 48.75 203 SER A C 1
ATOM 1709 O O . SER A 1 203 ? -0.253 25.386 -19.298 1.00 48.75 203 SER A O 1
ATOM 1711 N N . SER A 1 204 ? 0.193 27.501 -19.882 1.00 48.53 204 SER A N 1
ATOM 1712 C CA . SER A 1 204 ? 1.610 27.456 -19.535 1.00 48.53 204 SER A CA 1
ATOM 1713 C C . SER A 1 204 ? 1.802 27.570 -18.014 1.00 48.53 204 SER A C 1
ATOM 1715 O O . SER A 1 204 ? 1.124 28.375 -17.364 1.00 48.53 204 SER A O 1
ATOM 1717 N N . PRO A 1 205 ? 2.722 26.786 -17.416 1.00 48.88 205 PRO A N 1
ATOM 1718 C CA . PRO A 1 205 ? 3.174 27.036 -16.052 1.00 48.88 205 PRO A CA 1
ATOM 1719 C C . PRO A 1 205 ? 3.721 28.463 -15.990 1.00 48.88 205 PRO A C 1
ATOM 1721 O O . PRO A 1 205 ? 4.391 28.897 -16.926 1.00 48.88 205 PRO A O 1
ATOM 1724 N N . LEU A 1 206 ? 3.392 29.201 -14.927 1.00 49.28 206 LEU A N 1
ATOM 1725 C CA . LEU A 1 206 ? 3.791 30.598 -14.761 1.00 49.28 206 LEU A CA 1
ATOM 1726 C C . LEU A 1 206 ? 5.311 30.762 -14.927 1.00 49.28 206 LEU A C 1
ATOM 1728 O O . LEU A 1 206 ? 6.076 30.483 -14.007 1.00 49.28 206 LEU A O 1
ATOM 1732 N N . GLY A 1 207 ? 5.733 31.208 -16.111 1.00 52.94 207 GLY A N 1
ATOM 1733 C CA . GLY A 1 207 ? 7.093 31.652 -16.377 1.00 52.94 207 GLY A CA 1
ATOM 1734 C C . GLY A 1 207 ? 7.297 33.026 -15.748 1.00 52.94 207 GLY A C 1
ATOM 1735 O O . GLY A 1 207 ? 6.446 33.903 -15.883 1.00 52.94 207 GLY A O 1
ATOM 1736 N N . LEU A 1 208 ? 8.404 33.199 -15.030 1.00 50.84 208 LEU A N 1
ATOM 1737 C CA . LEU A 1 208 ? 8.700 34.406 -14.248 1.00 50.84 208 LEU A CA 1
ATOM 1738 C C . LEU A 1 208 ? 9.015 35.645 -15.105 1.00 50.84 208 LEU A C 1
ATOM 1740 O O . LEU A 1 208 ? 9.025 36.749 -14.568 1.00 50.84 208 LEU A O 1
ATOM 1744 N N . ASP A 1 209 ? 9.234 35.481 -16.410 1.00 55.22 209 ASP A N 1
ATOM 1745 C CA . ASP A 1 209 ? 9.870 36.520 -17.225 1.00 55.22 209 ASP A CA 1
ATOM 1746 C C . ASP A 1 209 ? 8.890 37.557 -17.817 1.00 55.22 209 ASP A C 1
ATOM 1748 O O . ASP A 1 209 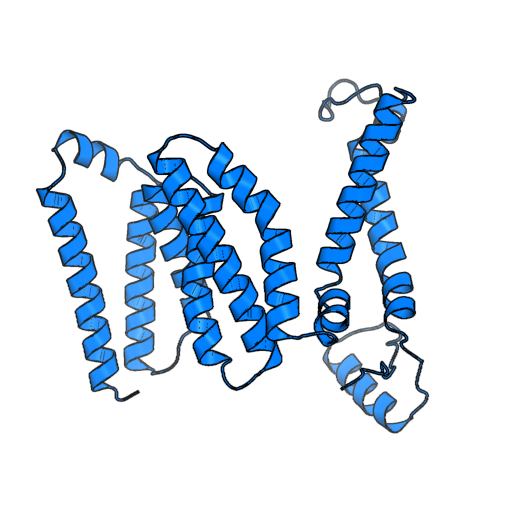? 9.316 38.656 -18.158 1.00 55.22 209 ASP A O 1
ATOM 1752 N N . GLU A 1 210 ? 7.574 37.290 -17.857 1.00 55.16 210 GLU A N 1
ATOM 1753 C CA . GLU A 1 210 ? 6.553 38.251 -18.335 1.00 55.16 210 GLU A CA 1
ATOM 1754 C C . GLU A 1 210 ? 5.226 38.159 -17.547 1.00 55.16 210 GLU A C 1
ATOM 1756 O O . GLU A 1 210 ? 4.162 37.842 -18.079 1.00 55.16 210 GLU A O 1
ATOM 1761 N N . PHE A 1 211 ? 5.259 38.429 -16.240 1.00 54.88 211 PHE A N 1
ATOM 1762 C CA . PHE A 1 211 ? 4.062 38.355 -15.392 1.00 54.88 211 PHE A CA 1
ATOM 1763 C C . PHE A 1 211 ? 3.154 39.591 -15.546 1.00 54.88 211 PHE A C 1
ATOM 1765 O O . PHE A 1 211 ? 3.461 40.673 -15.040 1.00 54.88 211 PHE A O 1
ATOM 1772 N N . LYS A 1 212 ? 1.978 39.433 -16.169 1.00 63.22 212 LYS A N 1
ATOM 1773 C CA . LYS A 1 212 ? 0.865 40.394 -16.059 1.00 63.22 212 LYS A CA 1
ATOM 1774 C C . LYS A 1 212 ? -0.134 39.908 -15.007 1.00 63.22 212 LYS A C 1
ATOM 1776 O O . LYS A 1 212 ? -0.586 38.770 -15.038 1.00 63.22 212 LYS A O 1
ATOM 1781 N N . ILE A 1 213 ? -0.540 40.796 -14.097 1.00 57.75 213 ILE A N 1
ATOM 1782 C CA . ILE A 1 213 ? -1.464 40.480 -12.985 1.00 57.75 213 ILE A CA 1
ATOM 1783 C C . ILE A 1 213 ? -2.801 39.908 -13.488 1.00 57.75 213 ILE A C 1
ATOM 1785 O O . ILE A 1 213 ? -3.379 39.031 -12.854 1.00 57.75 213 ILE A O 1
ATOM 1789 N N . ILE A 1 214 ? -3.279 40.371 -14.643 1.00 60.88 214 ILE A N 1
ATOM 1790 C CA . ILE A 1 214 ? -4.530 39.905 -15.255 1.00 60.88 214 ILE A CA 1
ATOM 1791 C C . ILE A 1 214 ? -4.414 38.437 -15.703 1.00 60.88 214 ILE A C 1
ATOM 1793 O O . ILE A 1 214 ? -5.349 37.664 -15.497 1.00 60.88 214 ILE A O 1
ATOM 1797 N N . ASP A 1 215 ? -3.246 38.027 -16.205 1.00 58.16 215 ASP A N 1
ATOM 1798 C CA . ASP A 1 215 ? -2.994 36.656 -16.659 1.00 58.16 215 ASP A CA 1
ATOM 1799 C C . ASP A 1 215 ? -2.936 35.673 -15.483 1.00 58.16 215 ASP A C 1
ATOM 1801 O O . ASP A 1 215 ? -3.294 34.512 -15.638 1.00 58.16 215 ASP A O 1
ATOM 1805 N N . PHE A 1 216 ? -2.568 36.138 -14.283 1.00 57.50 216 PHE A N 1
ATOM 1806 C CA . PHE A 1 216 ? -2.630 35.343 -13.054 1.00 57.50 216 PHE A CA 1
ATOM 1807 C C . PHE A 1 216 ? -4.072 35.041 -12.624 1.00 57.50 216 PHE A C 1
ATOM 1809 O O . PHE A 1 216 ? -4.382 33.896 -12.305 1.00 57.50 216 PHE A O 1
ATOM 1816 N N . PHE A 1 217 ? -4.970 36.034 -12.656 1.00 59.09 217 PHE A N 1
ATOM 1817 C CA . PHE A 1 217 ? -6.381 35.833 -12.294 1.00 59.09 217 PHE A CA 1
ATOM 1818 C C . PHE A 1 217 ? -7.147 34.983 -13.317 1.00 59.09 217 PHE A C 1
ATOM 1820 O O . PHE A 1 217 ? -8.078 34.271 -12.942 1.00 59.09 217 PHE A O 1
ATOM 1827 N N . LEU A 1 218 ? -6.744 35.034 -14.589 1.00 59.47 218 LEU A N 1
ATOM 1828 C CA . LEU A 1 218 ? -7.297 34.217 -15.673 1.00 59.47 218 LEU A CA 1
ATOM 1829 C C . LEU A 1 218 ? -6.567 32.875 -15.849 1.00 59.47 218 LEU A C 1
ATOM 1831 O O . LEU A 1 218 ? -6.879 32.121 -16.769 1.00 59.47 218 LEU A O 1
ATOM 1835 N N . ASN A 1 219 ? -5.608 32.547 -14.981 1.00 61.06 219 ASN A N 1
ATOM 1836 C CA . ASN A 1 219 ? -4.891 31.285 -15.060 1.00 61.06 219 ASN A CA 1
ATOM 1837 C C . ASN A 1 219 ? -5.728 30.135 -14.475 1.00 61.06 219 ASN A C 1
ATOM 1839 O O . ASN A 1 219 ? -6.304 30.242 -13.386 1.00 61.06 219 ASN A O 1
ATOM 1843 N N . ILE A 1 220 ? -5.718 28.988 -15.159 1.00 57.47 220 ILE A N 1
ATOM 1844 C CA . ILE A 1 220 ? -6.393 27.762 -14.720 1.00 57.47 220 ILE A CA 1
ATOM 1845 C C . ILE A 1 220 ? -5.963 27.328 -13.308 1.00 57.47 220 ILE A C 1
ATOM 1847 O O . ILE A 1 220 ? -6.794 26.871 -12.524 1.00 57.47 220 ILE A O 1
ATOM 1851 N N . TYR A 1 221 ? -4.697 27.541 -12.934 1.00 56.94 221 TYR A N 1
ATOM 1852 C CA . TYR A 1 221 ? -4.180 27.205 -11.607 1.00 56.94 221 TYR A CA 1
ATOM 1853 C C . TYR A 1 221 ? -4.760 28.097 -10.505 1.00 56.94 221 TYR A C 1
ATOM 1855 O O . TYR A 1 221 ? -5.101 27.596 -9.433 1.00 56.94 221 TYR A O 1
ATOM 1863 N N . PHE A 1 222 ? -4.932 29.398 -10.759 1.00 62.78 222 PHE A N 1
ATOM 1864 C CA . PHE A 1 222 ? -5.539 30.310 -9.788 1.00 62.78 222 PHE A CA 1
ATOM 1865 C C . PHE A 1 222 ? -7.007 29.954 -9.540 1.00 62.78 222 PHE A C 1
ATOM 1867 O O . PHE A 1 222 ? -7.464 29.913 -8.398 1.00 62.78 222 PHE A O 1
ATOM 1874 N N . ILE A 1 223 ? -7.729 29.601 -10.603 1.00 62.81 223 ILE A N 1
ATOM 1875 C CA . ILE A 1 223 ? -9.121 29.158 -10.513 1.00 62.81 223 ILE A CA 1
ATOM 1876 C C . ILE A 1 223 ? -9.220 27.838 -9.752 1.00 62.81 223 ILE A C 1
ATOM 1878 O O . ILE A 1 223 ? -10.077 27.716 -8.882 1.00 62.81 223 ILE A O 1
ATOM 1882 N N . LEU A 1 224 ? -8.324 26.877 -9.993 1.00 55.44 224 LEU A N 1
ATOM 1883 C CA . LEU A 1 224 ? -8.271 25.631 -9.220 1.00 55.44 224 LEU A CA 1
ATOM 1884 C C . LEU A 1 224 ? -8.015 25.885 -7.726 1.00 55.44 224 LEU A C 1
ATOM 1886 O O . LEU A 1 224 ? -8.635 25.237 -6.884 1.00 55.44 224 LEU A O 1
ATOM 1890 N N . ILE A 1 225 ? -7.154 26.847 -7.379 1.00 63.19 225 ILE A N 1
ATOM 1891 C CA . ILE A 1 225 ? -6.925 27.261 -5.985 1.00 63.19 225 ILE A CA 1
ATOM 1892 C C . ILE A 1 225 ? -8.197 27.879 -5.388 1.00 63.19 225 ILE A C 1
ATOM 1894 O O . ILE A 1 225 ? -8.600 27.503 -4.285 1.00 63.19 225 ILE A O 1
ATOM 1898 N N . LEU A 1 226 ? -8.855 28.785 -6.115 1.00 67.06 226 LEU A N 1
ATOM 1899 C CA . LEU A 1 226 ? -10.071 29.469 -5.668 1.00 67.06 226 LEU A CA 1
ATOM 1900 C C . LEU A 1 226 ? -11.228 28.480 -5.484 1.00 67.06 226 LEU A C 1
ATOM 1902 O O . LEU A 1 226 ? -11.917 28.500 -4.466 1.00 67.06 226 LEU A O 1
ATOM 1906 N N . VAL A 1 227 ? -11.392 27.554 -6.424 1.00 59.09 227 VAL A N 1
ATOM 1907 C CA . VAL A 1 227 ? -12.355 26.455 -6.360 1.00 59.09 227 VAL A CA 1
ATOM 1908 C C . VAL A 1 227 ? -12.053 25.536 -5.177 1.00 59.09 227 VAL A C 1
ATOM 1910 O O . VAL A 1 227 ? -12.962 25.246 -4.407 1.00 59.09 227 VAL A O 1
ATOM 1913 N N . ASN A 1 228 ? -10.797 25.135 -4.955 1.00 52.88 228 ASN A N 1
ATOM 1914 C CA . ASN A 1 228 ? -10.418 24.343 -3.779 1.00 52.88 228 ASN A CA 1
ATOM 1915 C C . ASN A 1 228 ? -10.755 25.062 -2.466 1.00 52.88 228 ASN A C 1
ATOM 1917 O O . ASN A 1 228 ? -11.294 24.445 -1.546 1.00 52.88 228 ASN A O 1
ATOM 1921 N N . TRP A 1 229 ? -10.499 26.369 -2.387 1.00 68.56 229 TRP A N 1
ATOM 1922 C CA . TRP A 1 229 ? -10.911 27.194 -1.251 1.00 68.56 229 TRP A CA 1
ATOM 1923 C C . TRP A 1 229 ? -12.432 27.212 -1.086 1.00 68.56 229 TRP A C 1
ATOM 1925 O O . TRP A 1 229 ? -12.933 26.942 0.005 1.00 68.56 229 TRP A O 1
ATOM 1935 N N . ALA A 1 230 ? -13.179 27.470 -2.159 1.00 64.56 230 ALA A N 1
ATOM 1936 C CA . ALA A 1 230 ? -14.637 27.497 -2.134 1.00 64.56 230 ALA A CA 1
ATOM 1937 C C . ALA A 1 230 ? -15.217 26.153 -1.668 1.00 64.56 230 ALA A C 1
ATOM 1939 O O . ALA A 1 230 ? -16.062 26.120 -0.773 1.00 64.56 230 ALA A O 1
ATOM 1940 N N . ILE A 1 231 ? -14.714 25.039 -2.205 1.00 54.56 231 ILE A N 1
ATOM 1941 C CA . ILE A 1 231 ? -15.120 23.687 -1.817 1.00 54.56 231 ILE A CA 1
ATOM 1942 C C . ILE A 1 231 ? -14.810 23.444 -0.337 1.00 54.56 231 ILE A C 1
ATOM 1944 O O . ILE A 1 231 ? -15.689 22.991 0.396 1.00 54.56 231 ILE A O 1
ATOM 1948 N N . TYR A 1 232 ? -13.608 23.790 0.134 1.00 58.28 232 TYR A N 1
ATOM 1949 C CA . TYR A 1 232 ? -13.230 23.634 1.539 1.00 58.28 232 TYR A CA 1
ATOM 1950 C C . TYR A 1 232 ? -14.190 24.387 2.473 1.00 58.28 232 TYR A C 1
ATOM 1952 O O . TYR A 1 232 ? -14.720 23.799 3.418 1.00 58.28 232 TYR A O 1
ATOM 1960 N N . PHE A 1 233 ? -14.507 25.648 2.168 1.00 64.69 233 PHE A N 1
ATOM 1961 C CA . PHE A 1 233 ? -15.426 26.453 2.979 1.00 64.69 233 PHE A CA 1
ATOM 1962 C C . PHE A 1 233 ? -16.879 25.964 2.932 1.00 64.69 233 PHE A C 1
ATOM 1964 O O . PHE A 1 233 ? -17.584 26.033 3.942 1.00 64.69 233 PHE A O 1
ATOM 1971 N N . ILE A 1 234 ? -17.334 25.453 1.788 1.00 63.22 234 ILE A N 1
ATOM 1972 C CA . ILE A 1 234 ? -18.713 24.986 1.593 1.00 63.22 234 ILE A CA 1
ATOM 1973 C C . ILE A 1 234 ? -18.916 23.563 2.147 1.00 63.22 234 ILE A C 1
ATOM 1975 O O . ILE A 1 234 ? -20.013 23.227 2.610 1.00 63.22 234 ILE A O 1
ATOM 1979 N N . SER A 1 235 ? -17.862 22.742 2.173 1.00 50.47 235 SER A N 1
ATOM 1980 C CA . SER A 1 235 ? -17.914 21.343 2.612 1.00 50.47 235 SER A CA 1
ATOM 1981 C C . SER A 1 235 ? -18.428 21.193 4.049 1.00 50.47 235 SER A C 1
ATOM 1983 O O . SER A 1 235 ? -19.326 20.393 4.297 1.00 50.47 235 SER A O 1
ATOM 1985 N N . GLY A 1 236 ? -17.950 22.011 4.993 1.00 59.97 236 GLY A N 1
ATOM 1986 C CA . GLY A 1 236 ? -18.346 21.940 6.405 1.00 59.97 236 GLY A CA 1
ATOM 1987 C C . GLY A 1 236 ? -19.848 22.175 6.645 1.00 59.97 236 GLY A C 1
ATOM 1988 O O . GLY A 1 236 ? -20.510 21.338 7.272 1.00 59.97 236 GLY A O 1
ATOM 1989 N N . PRO A 1 237 ? -20.431 23.286 6.152 1.00 63.53 237 PRO A N 1
ATOM 1990 C CA . PRO A 1 237 ? -21.869 23.537 6.222 1.00 63.53 237 PRO A CA 1
ATOM 1991 C C . PRO A 1 237 ? -22.711 22.444 5.557 1.00 63.53 237 PRO A C 1
ATOM 1993 O O . PRO A 1 237 ? -23.674 21.972 6.171 1.00 63.53 237 PRO A O 1
ATOM 1996 N N . ILE A 1 238 ? -22.335 21.999 4.352 1.00 59.00 238 ILE A N 1
ATOM 1997 C CA . ILE A 1 238 ? -23.041 20.929 3.632 1.00 59.00 238 ILE A CA 1
ATOM 1998 C C . ILE A 1 238 ? -23.010 19.629 4.435 1.00 59.00 238 ILE A C 1
ATOM 2000 O O . ILE A 1 238 ? -24.060 19.023 4.649 1.00 59.00 238 ILE A O 1
ATOM 2004 N N . LEU A 1 239 ? -21.844 19.249 4.959 1.00 51.53 239 LEU A N 1
ATOM 2005 C CA . LEU A 1 239 ? -21.667 18.052 5.774 1.00 51.53 239 LEU A CA 1
ATOM 2006 C C . LEU A 1 239 ? -22.538 18.110 7.035 1.00 51.53 239 LEU A C 1
ATOM 2008 O O . LEU A 1 239 ? -23.219 17.144 7.363 1.00 51.53 239 LEU A O 1
ATOM 2012 N N . SER A 1 240 ? -22.617 19.267 7.700 1.00 55.31 240 SER A N 1
ATOM 2013 C CA . SER A 1 240 ? -23.460 19.434 8.892 1.00 55.31 240 SER A CA 1
ATOM 2014 C C . SER A 1 240 ? -24.961 19.283 8.604 1.00 55.31 240 SER A C 1
ATOM 2016 O O . SER A 1 240 ? -25.693 18.710 9.417 1.00 55.31 240 SER A O 1
ATOM 2018 N N . LYS A 1 241 ? -25.412 19.746 7.430 1.00 60.59 241 LYS A N 1
ATOM 2019 C CA . LYS A 1 241 ? -26.806 19.655 6.977 1.00 60.59 241 LYS A CA 1
ATOM 2020 C C . LYS A 1 241 ? -27.143 18.240 6.501 1.00 60.59 241 LYS A C 1
ATOM 2022 O O . LYS A 1 241 ? -28.185 17.709 6.880 1.00 60.59 241 LYS A O 1
ATOM 2027 N N . LEU A 1 242 ? -26.242 17.606 5.747 1.00 51.47 242 LEU A N 1
ATOM 2028 C CA . LEU A 1 242 ? -26.369 16.221 5.287 1.00 51.47 242 LEU A CA 1
ATOM 2029 C C . LEU A 1 242 ? -26.367 15.232 6.447 1.00 51.47 242 LEU A C 1
ATOM 2031 O O . LEU A 1 242 ? -27.133 14.278 6.422 1.00 51.47 242 LEU A O 1
ATOM 2035 N N . LEU A 1 243 ? -25.546 15.443 7.474 1.00 47.44 243 LEU A N 1
ATOM 2036 C CA . LEU A 1 243 ? -25.478 14.568 8.647 1.00 47.44 243 LEU A CA 1
ATOM 2037 C C . LEU A 1 243 ? -26.643 14.769 9.630 1.00 47.44 243 LEU A C 1
ATOM 2039 O O . LEU A 1 243 ? -26.769 14.007 10.586 1.00 47.44 243 LEU A O 1
ATOM 2043 N N . GLY A 1 244 ? -27.511 15.764 9.409 1.00 52.94 244 GLY A N 1
ATOM 2044 C CA . GLY A 1 244 ? -28.667 16.019 10.270 1.00 52.94 244 GLY A CA 1
ATOM 2045 C C . GLY A 1 244 ? -28.283 16.304 11.725 1.00 52.94 244 GLY A C 1
ATOM 2046 O O . GLY A 1 244 ? -29.040 15.956 12.633 1.00 52.94 244 GLY A O 1
ATOM 2047 N N . ILE A 1 245 ? -27.102 16.894 11.952 1.00 57.03 245 ILE A N 1
ATOM 2048 C CA . ILE A 1 245 ? -26.573 17.180 13.289 1.00 57.03 245 ILE A CA 1
ATOM 2049 C C . ILE A 1 245 ? -27.442 18.271 13.912 1.00 57.03 245 ILE A C 1
ATOM 2051 O O . ILE A 1 245 ? -27.294 19.459 13.618 1.00 57.03 245 ILE A O 1
ATOM 2055 N N . LYS A 1 246 ? -28.369 17.869 14.782 1.00 59.09 246 LYS A N 1
ATOM 2056 C CA . LYS A 1 246 ? -29.142 18.811 15.589 1.00 59.09 246 LYS A CA 1
ATOM 2057 C C . LYS A 1 246 ? -28.288 19.239 16.773 1.00 59.09 246 LYS A C 1
ATOM 2059 O O . LYS A 1 246 ? -27.723 18.391 17.458 1.00 59.09 246 LYS A O 1
ATOM 2064 N N . LYS A 1 247 ? -28.182 20.550 17.006 1.00 59.66 247 LYS A N 1
ATOM 2065 C CA . LYS A 1 247 ? -27.545 21.075 18.220 1.00 59.66 247 LYS A CA 1
ATOM 2066 C C . LYS A 1 247 ? -28.298 20.564 19.440 1.00 59.66 247 LYS A C 1
ATOM 2068 O O . LYS A 1 247 ? -29.526 20.585 19.453 1.00 59.66 247 LYS A O 1
ATOM 2073 N N . ILE A 1 248 ? -27.549 20.127 20.440 1.00 65.62 248 ILE A N 1
ATOM 2074 C CA . ILE A 1 248 ? -28.101 19.656 21.705 1.00 65.62 248 ILE A CA 1
ATOM 2075 C C . ILE A 1 248 ? -27.637 20.580 22.813 1.00 65.62 248 ILE A C 1
ATOM 2077 O O . ILE A 1 248 ? -26.448 20.859 22.944 1.00 65.62 248 ILE A O 1
ATOM 2081 N N . GLU A 1 249 ? -28.592 21.023 23.620 1.00 60.66 249 GLU A N 1
ATOM 2082 C CA . GLU A 1 249 ? -28.384 21.890 24.781 1.00 60.66 249 GLU A CA 1
ATOM 2083 C C . GLU A 1 249 ? -28.403 21.069 26.079 1.00 60.66 249 GLU A C 1
ATOM 2085 O O . GLU A 1 249 ? -29.010 21.446 27.073 1.00 60.66 249 GLU A O 1
ATOM 2090 N N . ASN A 1 250 ? -27.767 19.893 26.074 1.00 69.31 250 ASN A N 1
ATOM 2091 C CA . ASN A 1 250 ? -27.639 19.083 27.282 1.00 69.31 250 ASN A CA 1
ATOM 2092 C C . ASN A 1 250 ? -26.389 19.530 28.056 1.00 69.31 250 ASN A C 1
ATOM 2094 O O . ASN A 1 250 ? -25.258 19.377 27.581 1.00 69.31 250 ASN A O 1
ATOM 2098 N N . PHE A 1 251 ? -26.613 20.103 29.240 1.00 68.00 251 PHE A N 1
ATOM 2099 C CA . PHE A 1 251 ? -25.590 20.730 30.077 1.00 68.00 251 PHE A CA 1
ATOM 2100 C C . PHE A 1 251 ? -24.477 19.770 30.520 1.00 68.00 251 PHE A C 1
ATOM 2102 O O . PHE A 1 251 ? -23.321 20.191 30.615 1.00 68.00 251 PHE A O 1
ATOM 2109 N N . ASP A 1 252 ? -24.779 18.490 30.736 1.00 72.62 252 ASP A N 1
ATOM 2110 C CA . ASP A 1 252 ? -23.791 17.528 31.238 1.00 72.62 252 ASP A CA 1
ATOM 2111 C C . ASP A 1 252 ? -22.809 17.089 30.145 1.00 72.62 252 ASP A C 1
ATOM 2113 O O . ASP A 1 252 ? -21.594 17.058 30.356 1.00 72.62 252 ASP A O 1
ATOM 2117 N N . LEU A 1 253 ? -23.306 16.869 28.925 1.00 71.19 253 LEU A N 1
ATOM 2118 C CA . LEU A 1 253 ? -22.470 16.570 27.756 1.00 71.19 253 LEU A CA 1
ATOM 2119 C C . LEU A 1 253 ? -21.610 17.775 27.355 1.00 71.19 253 LEU A C 1
ATOM 2121 O O . LEU A 1 253 ? -20.439 17.616 27.009 1.00 71.19 253 LEU A O 1
ATOM 2125 N N . LEU A 1 254 ? -22.156 18.990 27.462 1.00 74.62 254 LEU A N 1
ATOM 2126 C CA . LEU A 1 254 ? -21.406 20.229 27.248 1.00 74.62 254 LEU A CA 1
ATOM 2127 C C . LEU A 1 254 ? -20.231 20.370 28.224 1.00 74.62 254 LEU A C 1
ATOM 2129 O O . LEU A 1 254 ? -19.157 20.807 27.810 1.00 74.62 254 LEU A O 1
ATOM 2133 N N . LYS A 1 255 ? -20.392 19.980 29.495 1.00 77.88 255 LYS A N 1
ATOM 2134 C CA . LYS A 1 255 ? -19.297 19.998 30.481 1.00 77.88 255 LYS A CA 1
ATOM 2135 C C . LYS A 1 255 ? -18.177 19.024 30.114 1.00 77.88 255 LYS A C 1
ATOM 2137 O O . LYS A 1 255 ? -17.013 19.422 30.141 1.00 77.88 255 LYS A O 1
ATOM 2142 N N . ILE A 1 256 ? -18.516 17.792 29.726 1.00 78.00 256 ILE A N 1
ATOM 2143 C CA . ILE A 1 256 ? -17.528 16.775 29.325 1.00 78.00 256 ILE A CA 1
ATOM 2144 C C . ILE A 1 256 ? -16.758 17.242 28.086 1.00 78.00 256 ILE A C 1
ATOM 2146 O O . ILE A 1 256 ? -15.528 17.265 28.087 1.00 78.00 256 ILE A O 1
ATOM 2150 N N . VAL A 1 257 ? -17.469 17.701 27.054 1.00 75.19 257 VAL A N 1
ATOM 2151 C CA . VAL A 1 257 ? -16.838 18.162 25.811 1.00 75.19 257 VAL A CA 1
ATOM 2152 C C . VAL A 1 257 ? -15.999 19.417 26.036 1.00 75.19 257 VAL A C 1
ATOM 2154 O O . VAL A 1 257 ? -14.921 19.526 25.464 1.00 75.19 257 VAL A O 1
ATOM 2157 N N . ASN A 1 258 ? -16.426 20.350 26.892 1.00 79.12 258 ASN A N 1
ATOM 2158 C CA . ASN A 1 258 ? -15.620 21.531 27.212 1.00 79.12 258 ASN A CA 1
ATOM 2159 C C . ASN A 1 258 ? -14.351 21.190 28.003 1.00 79.12 258 ASN A C 1
ATOM 2161 O O . ASN A 1 258 ? -13.332 21.854 27.814 1.00 79.12 258 ASN A O 1
ATOM 2165 N N . LYS A 1 259 ? -14.388 20.156 28.852 1.00 81.12 259 LYS A N 1
ATOM 2166 C CA . LYS A 1 259 ? -13.194 19.657 29.542 1.00 81.12 259 LYS A CA 1
ATOM 2167 C C . LYS A 1 259 ? -12.185 19.093 28.536 1.00 81.12 259 LYS A C 1
ATOM 2169 O O . LYS A 1 259 ? -11.055 19.569 28.493 1.00 81.12 259 LYS A O 1
ATOM 2174 N N . VAL A 1 260 ? -12.634 18.206 27.647 1.00 78.19 260 VAL A N 1
ATOM 2175 C CA . VAL A 1 260 ? -11.808 17.634 26.565 1.00 78.19 260 VAL A CA 1
ATOM 2176 C C . VAL A 1 260 ? -11.293 18.724 25.616 1.00 78.19 260 VAL A C 1
ATOM 2178 O O . VAL A 1 260 ? -10.122 18.750 25.258 1.00 78.19 260 VAL A O 1
ATOM 2181 N N . LYS A 1 261 ? -12.136 19.698 25.259 1.00 80.62 261 LYS A N 1
ATOM 2182 C CA . LYS A 1 261 ? -11.759 20.861 24.441 1.00 80.62 261 LYS A CA 1
ATOM 2183 C C . LYS A 1 261 ? -10.596 21.642 25.062 1.00 80.62 261 LYS A C 1
ATOM 2185 O O . LYS A 1 261 ? -9.712 22.093 24.335 1.00 80.62 261 LYS A O 1
ATOM 2190 N N . LYS A 1 262 ? -10.617 21.826 26.387 1.00 81.44 262 LYS A N 1
ATOM 2191 C CA . LYS A 1 262 ? -9.571 22.538 27.130 1.00 81.44 262 LYS A CA 1
ATOM 2192 C C . LYS A 1 262 ? -8.273 21.729 27.181 1.00 81.44 262 LYS A C 1
ATOM 2194 O O . LYS A 1 262 ? -7.212 22.321 27.033 1.00 81.44 262 LYS A O 1
ATOM 2199 N N . GLU A 1 263 ? -8.369 20.409 27.324 1.00 80.00 263 GLU A N 1
ATOM 2200 C CA . GLU A 1 263 ? -7.223 19.489 27.288 1.00 80.00 263 GLU A CA 1
ATOM 2201 C C . GLU A 1 263 ? -6.565 19.428 25.894 1.00 80.00 263 GLU A C 1
ATOM 2203 O O . GLU A 1 263 ? -5.345 19.388 25.802 1.00 80.00 263 GLU A O 1
ATOM 2208 N N . ILE A 1 264 ? -7.349 19.519 24.810 1.00 77.75 264 ILE A N 1
ATOM 2209 C CA . ILE A 1 264 ? -6.861 19.502 23.411 1.00 77.75 264 ILE A CA 1
ATOM 2210 C C . ILE A 1 264 ? -6.466 20.912 22.902 1.00 77.75 264 ILE A C 1
ATOM 2212 O O . ILE A 1 264 ? -5.900 21.066 21.824 1.00 77.75 264 ILE A O 1
ATOM 2216 N N . GLY A 1 265 ? -6.744 21.980 23.659 1.00 77.69 265 GLY A N 1
ATOM 2217 C CA . GLY A 1 265 ? -6.337 23.350 23.307 1.00 77.69 265 GLY A CA 1
ATOM 2218 C C . GLY A 1 265 ? -7.174 24.032 22.211 1.00 77.69 265 GLY A C 1
ATOM 2219 O O . GLY A 1 265 ? -6.758 25.044 21.641 1.00 77.69 265 GLY A O 1
ATOM 2220 N N . ILE A 1 266 ? -8.375 23.532 21.910 1.00 75.38 266 ILE A N 1
ATOM 2221 C CA . ILE A 1 266 ? -9.252 24.112 20.881 1.00 75.38 266 ILE A CA 1
ATOM 2222 C C . ILE A 1 266 ? -9.884 25.407 21.414 1.00 75.38 266 ILE A C 1
ATOM 2224 O O . ILE A 1 266 ? -10.592 25.394 22.417 1.00 75.38 266 ILE A O 1
ATOM 2228 N N . LYS A 1 267 ? -9.701 26.543 20.728 1.00 70.62 267 LYS A N 1
ATOM 2229 C CA . LYS A 1 267 ? -10.241 27.851 21.170 1.00 70.62 267 LYS A CA 1
ATOM 2230 C C . LYS A 1 267 ? -11.692 28.116 20.714 1.00 70.62 267 LYS A C 1
ATOM 2232 O O . LYS A 1 267 ? -12.445 28.796 21.411 1.00 70.62 267 LYS A O 1
ATOM 2237 N N . GLY A 1 268 ? -12.131 27.532 19.595 1.00 68.88 268 GLY A N 1
ATOM 2238 C CA . GLY A 1 268 ? -13.430 27.813 18.949 1.00 68.88 268 GLY A CA 1
ATOM 2239 C C . GLY A 1 268 ? -14.674 27.179 19.598 1.00 68.88 268 GLY A C 1
ATOM 2240 O O . GLY A 1 268 ? -14.579 26.290 20.444 1.00 68.88 268 GLY A O 1
ATOM 2241 N N . LYS A 1 269 ? -15.880 27.628 19.215 1.00 66.25 269 LYS A N 1
ATOM 2242 C CA . LYS A 1 269 ? -17.154 27.029 19.671 1.00 66.25 269 LYS A CA 1
ATOM 2243 C C . LYS A 1 269 ? -17.333 25.639 19.045 1.00 66.25 269 LYS A C 1
ATOM 2245 O O . LYS A 1 269 ? -17.461 25.528 17.830 1.00 66.25 269 LYS A O 1
ATOM 2250 N N . VAL A 1 270 ? -17.382 24.596 19.873 1.00 60.94 270 VAL A N 1
ATOM 2251 C CA . VAL A 1 270 ? -17.620 23.216 19.423 1.00 60.94 270 VAL A CA 1
ATOM 2252 C C . VAL A 1 270 ? -19.126 22.994 19.311 1.00 60.94 270 VAL A C 1
ATOM 2254 O O . VAL A 1 270 ? -19.870 23.246 20.258 1.00 60.94 270 VAL A O 1
ATOM 2257 N N . LYS A 1 271 ? -19.594 22.559 18.137 1.00 60.25 271 LYS A N 1
ATOM 2258 C CA . LYS A 1 271 ? -20.989 22.147 17.951 1.00 60.25 271 LYS A CA 1
ATOM 2259 C C . LYS A 1 271 ? -21.127 20.711 18.446 1.00 60.25 271 LYS A C 1
ATOM 2261 O O . LYS A 1 271 ? -20.503 19.816 17.890 1.00 60.25 271 LYS A O 1
ATOM 2266 N N . ILE A 1 272 ? -21.949 20.511 19.469 1.00 58.78 272 ILE A N 1
ATOM 2267 C CA . ILE A 1 272 ? -22.302 19.186 19.977 1.00 58.78 272 ILE A CA 1
ATOM 2268 C C . ILE A 1 272 ? -23.689 18.857 19.445 1.00 58.78 272 ILE A C 1
ATOM 2270 O O . ILE A 1 272 ? -24.630 19.641 19.602 1.00 58.78 272 ILE A O 1
ATOM 2274 N N . GLY A 1 273 ? -23.809 17.711 18.796 1.00 56.66 273 GLY A N 1
ATOM 2275 C CA . GLY A 1 273 ? -25.089 17.192 18.360 1.00 56.66 273 GLY A CA 1
ATOM 2276 C C . GLY A 1 273 ? -25.042 15.681 18.278 1.00 56.66 273 GLY A C 1
ATOM 2277 O O . GLY A 1 273 ? -24.014 15.113 17.917 1.00 56.66 273 GLY A O 1
ATOM 2278 N N . PHE A 1 274 ? -26.156 15.033 18.599 1.00 49.78 274 PHE A N 1
ATOM 2279 C CA . PHE A 1 274 ? -26.364 13.657 18.181 1.00 49.78 274 PHE A CA 1
ATOM 2280 C C . PHE A 1 274 ? -26.809 13.713 16.725 1.00 49.78 274 PHE A C 1
ATOM 2282 O O . PHE A 1 274 ? -27.833 14.318 16.394 1.00 49.78 274 PHE A O 1
ATOM 2289 N N . GLY A 1 275 ? -26.053 13.071 15.840 1.00 47.16 275 GLY A N 1
ATOM 2290 C CA . GLY A 1 275 ? -26.681 12.545 14.641 1.00 47.16 275 GLY A CA 1
ATOM 2291 C C . GLY A 1 275 ? -27.743 11.544 15.091 1.00 47.16 275 GLY A C 1
ATOM 2292 O O . GLY A 1 275 ? -27.493 10.730 15.982 1.00 47.16 275 GLY A O 1
ATOM 2293 N N . LYS A 1 276 ? -28.940 11.577 14.498 1.00 40.72 276 LYS A N 1
ATOM 2294 C CA . LYS A 1 276 ? -29.762 10.363 14.482 1.00 40.72 276 LYS A CA 1
ATOM 2295 C C . LYS A 1 276 ? -29.029 9.384 13.578 1.00 40.72 276 LYS A C 1
ATOM 2297 O O . LYS A 1 276 ? -29.253 9.367 12.372 1.00 40.72 276 LYS A O 1
ATOM 2302 N N . TYR A 1 277 ? -28.091 8.652 14.160 1.00 41.66 277 TYR A N 1
ATOM 2303 C CA . TYR A 1 277 ? -27.443 7.534 13.508 1.00 41.66 277 TYR A CA 1
ATOM 2304 C C . TYR A 1 277 ? -28.443 6.379 13.574 1.00 41.66 277 TYR A C 1
ATOM 2306 O O . TYR A 1 277 ? -28.770 5.951 14.681 1.00 41.66 277 TYR A O 1
ATOM 2314 N N . PRO A 1 278 ? -29.007 5.919 12.446 1.00 35.06 278 PRO A N 1
ATOM 2315 C CA . PRO A 1 278 ? -29.780 4.689 12.448 1.00 35.06 278 PRO A CA 1
ATOM 2316 C C . PRO A 1 278 ? -28.802 3.535 12.706 1.00 35.06 278 PRO A C 1
ATOM 2318 O O . PRO A 1 278 ? -28.150 3.050 11.781 1.00 35.06 278 PRO A O 1
ATOM 2321 N N . ILE A 1 279 ? -28.660 3.160 13.976 1.00 36.41 279 ILE A N 1
ATOM 2322 C CA . ILE A 1 279 ? -28.178 1.837 14.382 1.00 36.41 279 ILE A CA 1
ATOM 2323 C C . ILE A 1 279 ? -29.410 0.944 14.482 1.00 36.41 279 ILE A C 1
ATOM 2325 O O . ILE A 1 279 ? -30.351 1.355 15.196 1.00 36.41 279 ILE A O 1
#

Organism: NCBI:txid412755

pLDDT: mean 71.68, std 13.88, range [35.06, 92.25]